Protein AF-A0A7J7HD49-F1 (afdb_monomer_lite)

Secondary structure (DSSP, 8-state):
-GGGT-----EEEE-HHHHHHHHHTSSSSPPTTHHHHHHHHHHHHHHHHT-BTT-SSSB--EEEEEE-SS--TTSPPPEEEET--HHHHHHHHHHH-HHHHHTT--SS-HHHHHHHHHHHHHHHTT-HHHHHHHHHTT-------EEEEEE---TTSSTT-EEEEEESS-TTT--SS-EEEEEET---SSEEEETTEEEE---------HHHHHHHHHHHHHTTSS-HHHHHHTS-HHHHHHHTS-EES-GGGGGGGEEEE----S-SEEEEEEESSHHHHHHHHHTT--EEE---SS---SSSEEEETTEEEETT-EEEEETTTTEEEES---EEPPPPPHHHHHHHHHHHHH--S---PPP--

Organism: Camellia sinensis (NCBI:txid4442)

pLDDT: mean 84.01, std 11.67, range [37.56, 98.06]

InterPro domains:
  IPR002192 Pyruvate phosphate dikinase, AMP/ATP-binding [PF01326] (30-177)
  IPR010121 Pyruvate, phosphate dikinase [PTHR22931] (1-106)
  IPR013815 ATP-grasp fold, subdomain 1 [G3DSA:3.30.1490.20] (1-153)
  IPR036637 Phosphohistidine domain superfamily [SSF52009] (253-332)

Radius of gyration: 24.89 Å; chains: 1; bounding box: 60×57×79 Å

Foldseek 3Di:
DVVVPAFAFDWDKADLLQLLCCVPPVPLDGDPCVLVVRVVSVVVNCVVQVADQQDLQRHWFKKKDKAFPDDFPQADDIQGRQRDDPSNLVSCCVVQNNVVSVVRDDHDHRSVSVNVSQSSRSVSCPGPRRVVVCVVVVPDDTSGIMMIIGTDDFQQSAQQKKDWDWDCADQEQLHRHIDIDIDHNDDDAAWIGHNNDIHGRDDDDDHHALNNLLSNLLVCCVVVNDPLVVSLVSHDPVRVVRLQAWAFPDPVVFPVFFLDFDALPYAHKAKFFEDADPVVVVVCVVVVGGYDYDYDPDDDDPFQWDDRPNDIHHGRAMWMAGSSGRTTGHHDTDIDGHDDDPSNVVSVVSVVVPDPDDDDDPPPD

Sequence (365 aa):
MASIGLSVPPGLTVSTEACEEYQKKNGKKLPDGLWEEILDGLKIVEKEIGAFLGDPSKPLLLSVRSGAAISMPGMMDTVLNLGLNDEVVAGLAAKSGERFAYDSFPDHHPKKQLQLAVQAVFDSWDSPRAIKYRSINQITGLMGTAVNIQCMVFGNMGNTSGTGVLFTRNPSTGEKKLYGEFLVNAQDIEFTVQESRLWMLQCRSGKRTGKGAVKIAVDMVNGGLIDARTAIKMVEPQYLEQILHPQFEDSSTYKDKVIAKGLPASPGAAMGQIVFSADDAEAWHAQGKSVILKKEDQYFIVVQVVVIGDKVISEGEWLSVNGSTGEVILGKRRLSPPTLSGDLETFMSWADKFRHLKVLQPFLL

Structure (mmCIF, N/CA/C/O backbone):
data_AF-A0A7J7HD49-F1
#
_entry.id   AF-A0A7J7HD49-F1
#
loop_
_atom_site.group_PDB
_atom_site.id
_atom_site.type_symbol
_atom_site.label_atom_id
_atom_site.label_alt_id
_atom_site.label_comp_id
_atom_site.label_asym_id
_atom_site.label_entity_id
_atom_site.label_seq_id
_atom_site.pdbx_PDB_ins_code
_atom_site.Cartn_x
_atom_site.Cartn_y
_atom_site.Cartn_z
_atom_site.occupancy
_atom_site.B_iso_or_equiv
_atom_site.auth_seq_id
_atom_site.auth_comp_id
_atom_site.auth_asym_id
_atom_site.auth_atom_id
_atom_site.pdbx_PDB_model_num
ATOM 1 N N . MET A 1 1 ? 3.321 -13.953 -6.266 1.00 91.06 1 MET A N 1
ATOM 2 C CA . MET A 1 1 ? 2.245 -13.702 -7.255 1.00 91.06 1 MET A CA 1
ATOM 3 C C . MET A 1 1 ? 2.580 -14.340 -8.596 1.00 91.06 1 MET A C 1
ATOM 5 O O . MET A 1 1 ? 1.808 -15.181 -9.030 1.00 91.06 1 MET A O 1
ATOM 9 N N . ALA A 1 2 ? 3.733 -14.030 -9.202 1.00 90.88 2 ALA A N 1
ATOM 10 C CA . ALA A 1 2 ? 4.164 -14.670 -10.452 1.00 90.88 2 ALA A CA 1
ATOM 11 C C . ALA A 1 2 ? 4.209 -16.213 -10.360 1.00 90.88 2 ALA A C 1
ATOM 13 O O . ALA A 1 2 ? 3.632 -16.899 -11.195 1.00 90.88 2 ALA A O 1
ATOM 14 N N . SER A 1 3 ? 4.775 -16.765 -9.278 1.00 93.69 3 SER A N 1
ATOM 15 C CA . SER A 1 3 ? 4.899 -18.221 -9.062 1.00 93.69 3 SER A CA 1
ATOM 16 C C . SER A 1 3 ? 3.580 -18.999 -8.989 1.00 93.69 3 SER A C 1
ATOM 18 O O . SER A 1 3 ? 3.588 -20.214 -9.149 1.00 93.69 3 SER A O 1
ATOM 20 N N . ILE A 1 4 ? 2.457 -18.322 -8.734 1.00 92.25 4 ILE A N 1
ATOM 21 C CA . ILE A 1 4 ? 1.125 -18.941 -8.637 1.00 92.25 4 ILE A CA 1
ATOM 22 C C . ILE A 1 4 ? 0.260 -18.654 -9.875 1.00 92.25 4 ILE A C 1
ATOM 24 O O . ILE A 1 4 ? -0.944 -18.889 -9.844 1.00 92.25 4 ILE A O 1
ATOM 28 N N . GLY A 1 5 ? 0.853 -18.122 -10.952 1.00 91.69 5 GLY A N 1
ATOM 29 C CA . GLY A 1 5 ? 0.184 -17.924 -12.242 1.00 91.69 5 GLY A CA 1
ATOM 30 C C . GLY A 1 5 ? -0.670 -16.658 -12.362 1.00 91.69 5 GLY A C 1
ATOM 31 O O . GLY A 1 5 ? -1.451 -16.543 -13.304 1.00 91.69 5 GLY A O 1
ATOM 32 N N . LEU A 1 6 ? -0.548 -15.694 -11.441 1.00 91.75 6 LEU A N 1
ATOM 33 C CA . LEU A 1 6 ? -1.192 -14.387 -11.623 1.00 91.75 6 LEU A CA 1
ATOM 34 C C . LEU A 1 6 ? -0.482 -13.591 -12.725 1.00 91.75 6 LEU A C 1
ATOM 36 O O . LEU A 1 6 ? 0.739 -13.658 -12.854 1.00 91.75 6 LEU A O 1
ATOM 40 N N . SER A 1 7 ? -1.245 -12.794 -13.478 1.00 93.50 7 SER A N 1
ATOM 41 C CA . SER A 1 7 ? -0.706 -11.898 -14.510 1.00 93.50 7 SER A CA 1
ATOM 42 C C . SER A 1 7 ? 0.059 -10.744 -13.864 1.00 93.50 7 SER A C 1
ATOM 44 O O . SER A 1 7 ? -0.523 -9.712 -13.554 1.00 93.50 7 SER A O 1
ATOM 46 N N . VAL A 1 8 ? 1.351 -10.935 -13.618 1.00 94.06 8 VAL A N 1
ATOM 47 C CA . VAL A 1 8 ? 2.247 -9.939 -13.017 1.00 94.06 8 VAL A CA 1
ATOM 48 C C . VAL A 1 8 ? 3.220 -9.455 -14.086 1.00 94.06 8 VAL A C 1
ATOM 50 O O . VAL A 1 8 ? 3.794 -10.301 -14.773 1.00 94.06 8 VAL A O 1
ATOM 53 N N . PRO A 1 9 ? 3.436 -8.138 -14.246 1.00 93.75 9 PRO A N 1
ATOM 54 C CA . PRO A 1 9 ? 4.451 -7.646 -15.168 1.00 93.75 9 PRO A CA 1
ATOM 55 C C . PRO A 1 9 ? 5.847 -8.159 -14.762 1.00 93.75 9 PRO A C 1
ATOM 57 O O . PRO A 1 9 ? 6.184 -8.085 -13.572 1.00 93.75 9 PRO A O 1
ATOM 60 N N . PRO A 1 10 ? 6.655 -8.670 -15.707 1.00 95.81 10 PRO A N 1
ATOM 61 C CA . PRO A 1 10 ? 8.021 -9.119 -15.455 1.00 95.81 10 PRO A CA 1
ATOM 62 C C . PRO A 1 10 ? 8.889 -8.035 -14.811 1.00 95.81 10 PRO A C 1
ATOM 64 O O . PRO A 1 10 ? 8.721 -6.838 -15.061 1.00 95.81 10 PRO A O 1
ATOM 67 N N . GLY A 1 11 ? 9.826 -8.460 -13.972 1.00 96.25 11 GLY A N 1
ATOM 68 C CA . GLY A 1 11 ? 10.692 -7.572 -13.211 1.00 96.25 11 GLY A CA 1
ATOM 69 C C . GLY A 1 11 ? 11.732 -8.336 -12.402 1.00 96.25 11 GLY A C 1
ATOM 70 O O . GLY A 1 11 ? 11.819 -9.560 -12.475 1.00 96.25 11 GLY A O 1
ATOM 71 N N . LEU A 1 12 ? 12.500 -7.599 -11.609 1.00 97.44 12 LEU A N 1
ATOM 72 C CA . LEU A 1 12 ? 13.528 -8.112 -10.710 1.00 97.44 12 LEU A CA 1
ATOM 73 C C . LEU A 1 12 ? 13.503 -7.361 -9.373 1.00 97.44 12 LEU A C 1
ATOM 75 O O . LEU A 1 12 ? 13.001 -6.237 -9.284 1.00 97.44 12 LEU A O 1
ATOM 79 N N . THR A 1 13 ? 14.068 -7.978 -8.337 1.00 97.75 13 THR A N 1
ATOM 80 C CA . THR A 1 13 ? 14.166 -7.390 -6.997 1.00 97.75 13 THR A CA 1
ATOM 81 C C . THR A 1 13 ? 15.619 -7.378 -6.541 1.00 97.75 13 THR A C 1
ATOM 83 O O . THR A 1 13 ? 16.245 -8.428 -6.434 1.00 97.75 13 THR A O 1
ATOM 86 N N . VAL A 1 14 ? 16.136 -6.192 -6.225 1.00 97.88 14 VAL A N 1
ATOM 87 C CA . VAL A 1 14 ? 17.421 -5.998 -5.546 1.00 97.88 14 VAL A CA 1
ATOM 88 C C . VAL A 1 14 ? 17.209 -6.166 -4.043 1.00 97.88 14 VAL A C 1
ATOM 90 O O . VAL A 1 14 ? 16.300 -5.553 -3.482 1.00 97.88 14 VAL A O 1
ATOM 93 N N . SER A 1 15 ? 18.017 -7.006 -3.396 1.00 97.62 15 SER A N 1
ATOM 94 C CA . SER A 1 15 ? 17.798 -7.449 -2.015 1.00 97.62 15 SER A CA 1
ATOM 95 C C . SER A 1 15 ? 18.004 -6.349 -0.962 1.00 97.62 15 SER A C 1
ATOM 97 O O . SER A 1 15 ? 18.632 -5.316 -1.198 1.00 97.62 15 SER A O 1
ATOM 99 N N . THR A 1 16 ? 17.504 -6.593 0.253 1.00 96.62 16 THR A N 1
ATOM 100 C CA . THR A 1 16 ? 17.789 -5.746 1.425 1.00 96.62 16 THR A CA 1
ATOM 101 C C . THR A 1 16 ? 19.246 -5.832 1.878 1.00 96.62 16 THR A C 1
ATOM 103 O O . THR A 1 16 ? 19.733 -4.897 2.505 1.00 96.62 16 THR A O 1
ATOM 106 N N . GLU A 1 17 ? 19.942 -6.927 1.563 1.00 96.31 17 GLU A N 1
ATOM 107 C CA . GLU A 1 17 ? 21.380 -7.087 1.815 1.00 96.31 17 GLU A CA 1
ATOM 108 C C . GLU A 1 17 ? 22.178 -6.067 1.001 1.00 96.31 17 GLU A C 1
ATOM 110 O O . GLU A 1 17 ? 22.991 -5.342 1.564 1.00 96.31 17 GLU A O 1
ATOM 115 N N . ALA A 1 18 ? 21.859 -5.901 -0.286 1.00 96.88 18 ALA A N 1
ATOM 116 C CA . ALA A 1 18 ? 22.481 -4.881 -1.128 1.00 96.88 18 ALA A CA 1
ATOM 117 C C . ALA A 1 18 ? 22.282 -3.456 -0.572 1.00 96.88 18 ALA A C 1
ATOM 119 O O . ALA A 1 18 ? 23.201 -2.636 -0.617 1.00 96.88 18 ALA A O 1
ATOM 120 N N . CYS A 1 19 ? 21.109 -3.168 0.007 1.00 96.38 19 CYS A N 1
ATOM 121 C CA . CYS A 1 19 ? 20.863 -1.906 0.711 1.00 96.38 19 CYS A CA 1
ATOM 122 C C . CYS A 1 19 ? 21.748 -1.762 1.957 1.00 96.38 19 CYS A C 1
ATOM 124 O O . CYS A 1 19 ? 22.271 -0.680 2.217 1.00 96.38 19 CYS A O 1
ATOM 126 N N . GLU A 1 20 ? 21.911 -2.824 2.746 1.00 95.44 20 GLU A N 1
ATOM 127 C CA . GLU A 1 20 ? 22.770 -2.794 3.930 1.00 95.44 20 GLU A CA 1
ATOM 128 C C . GLU A 1 20 ? 24.234 -2.538 3.553 1.00 95.44 20 GLU A C 1
ATOM 130 O O . GLU A 1 20 ? 24.901 -1.721 4.189 1.00 95.44 20 GLU A O 1
ATOM 135 N N . GLU A 1 21 ? 24.730 -3.189 2.500 1.00 95.75 21 GLU A N 1
ATOM 136 C CA . GLU A 1 21 ? 26.091 -2.984 2.003 1.00 95.75 21 GLU A CA 1
ATOM 137 C C . GLU A 1 21 ? 26.304 -1.564 1.478 1.00 95.75 21 GLU A C 1
ATOM 139 O O . GLU A 1 21 ? 27.297 -0.919 1.834 1.00 95.75 21 GLU A O 1
ATOM 144 N N . TYR A 1 22 ? 25.334 -1.043 0.720 1.00 95.00 22 TYR A N 1
ATOM 145 C CA . TYR A 1 22 ? 25.316 0.345 0.262 1.00 95.00 22 TYR A CA 1
ATOM 146 C C . TYR A 1 22 ? 25.447 1.334 1.431 1.00 95.00 22 TYR A C 1
ATOM 148 O O . TYR A 1 22 ? 26.270 2.253 1.378 1.00 95.00 22 TYR A O 1
ATOM 156 N N . GLN A 1 23 ? 24.676 1.128 2.507 1.00 91.69 23 GLN A N 1
ATOM 157 C CA . GLN A 1 23 ? 24.662 2.033 3.659 1.00 91.69 23 GLN A CA 1
ATOM 158 C C . GLN A 1 23 ? 25.907 1.894 4.542 1.00 91.69 23 GLN A C 1
ATOM 160 O O . GLN A 1 23 ? 26.512 2.894 4.926 1.00 91.69 23 GLN A O 1
ATOM 165 N N . LYS A 1 24 ? 26.295 0.661 4.891 1.00 88.19 24 LYS A N 1
ATOM 166 C CA . LYS A 1 24 ? 27.282 0.401 5.953 1.00 88.19 24 LYS A CA 1
ATOM 167 C C . LYS A 1 24 ? 28.703 0.188 5.449 1.00 88.19 24 LYS A C 1
ATOM 169 O O . LYS A 1 24 ? 29.641 0.532 6.162 1.00 88.19 24 LYS A O 1
ATOM 174 N N . LYS A 1 25 ? 28.878 -0.420 4.273 1.00 83.00 25 LYS A N 1
ATOM 175 C CA . LYS A 1 25 ? 30.197 -0.870 3.793 1.00 83.00 25 LYS A CA 1
ATOM 176 C C . LYS A 1 25 ? 30.794 0.074 2.753 1.00 83.00 25 LYS A C 1
ATOM 178 O O . LYS A 1 25 ? 31.997 0.311 2.771 1.00 83.00 25 LYS A O 1
ATOM 183 N N . ASN A 1 26 ? 29.953 0.666 1.905 1.00 82.50 26 ASN A N 1
ATOM 184 C CA . ASN A 1 26 ? 30.419 1.351 0.697 1.00 82.50 26 ASN A CA 1
ATOM 185 C C . ASN A 1 26 ? 30.242 2.877 0.711 1.00 82.50 26 ASN A C 1
ATOM 187 O O . ASN A 1 26 ? 30.480 3.532 -0.304 1.00 82.50 26 ASN A O 1
ATOM 191 N N . GLY A 1 27 ? 29.842 3.464 1.844 1.00 85.19 27 GLY A N 1
ATOM 192 C CA . GLY A 1 27 ? 29.704 4.916 1.982 1.00 85.19 27 GLY A CA 1
ATOM 193 C C . GLY A 1 27 ? 28.708 5.509 0.984 1.00 85.19 27 GLY A C 1
ATOM 194 O O . GLY A 1 27 ? 29.033 6.490 0.315 1.00 85.19 27 GLY A O 1
ATOM 195 N N . LYS A 1 28 ? 27.524 4.889 0.861 1.00 87.75 28 LYS A N 1
ATOM 196 C CA . LYS A 1 28 ? 26.467 5.263 -0.094 1.00 87.75 28 LYS A CA 1
ATOM 197 C C . LYS A 1 28 ? 26.871 5.116 -1.564 1.00 87.75 28 LYS A C 1
ATOM 199 O O . LYS A 1 28 ? 26.457 5.883 -2.436 1.00 87.75 28 LYS A O 1
ATOM 204 N N . LYS A 1 29 ? 27.674 4.095 -1.858 1.00 90.19 29 LYS A N 1
ATOM 205 C CA . LYS A 1 29 ? 27.986 3.650 -3.222 1.00 90.19 29 LYS A CA 1
ATOM 206 C C . LYS A 1 29 ? 27.457 2.242 -3.430 1.00 90.19 29 LYS A C 1
ATOM 208 O O . LYS A 1 29 ? 27.389 1.458 -2.486 1.00 90.19 29 LYS A O 1
ATOM 213 N N . LEU A 1 30 ? 27.068 1.930 -4.665 1.00 91.19 30 LEU A N 1
ATOM 214 C CA . LEU A 1 30 ? 26.608 0.582 -4.999 1.00 91.19 30 LEU A CA 1
ATOM 215 C C . LEU A 1 30 ? 27.730 -0.439 -4.717 1.00 91.19 30 LEU A C 1
ATOM 217 O O . LEU A 1 30 ? 28.892 -0.125 -4.985 1.00 91.19 30 LEU A O 1
ATOM 221 N N . PRO A 1 31 ? 27.400 -1.616 -4.158 1.00 93.31 31 PRO A N 1
ATOM 222 C CA . PRO A 1 31 ? 28.311 -2.753 -4.070 1.00 93.31 31 PRO A CA 1
ATOM 223 C C . PRO A 1 31 ? 28.928 -3.126 -5.419 1.00 93.31 31 PRO A C 1
ATOM 225 O O . PRO A 1 31 ? 28.277 -2.997 -6.461 1.00 93.31 31 PRO A O 1
ATOM 228 N N . ASP A 1 32 ? 30.175 -3.594 -5.389 1.00 93.25 32 ASP A N 1
ATOM 229 C CA . ASP A 1 32 ? 30.874 -4.068 -6.584 1.00 93.25 32 ASP A CA 1
ATOM 230 C C . ASP A 1 32 ? 30.125 -5.271 -7.179 1.00 93.25 32 ASP A C 1
ATOM 232 O O . ASP A 1 32 ? 29.708 -6.168 -6.450 1.00 93.25 32 ASP A O 1
ATOM 236 N N . GLY A 1 33 ? 29.927 -5.287 -8.500 1.00 95.25 33 GLY A N 1
ATOM 237 C CA . GLY A 1 33 ? 29.207 -6.356 -9.207 1.00 95.25 33 GLY A CA 1
ATOM 238 C C . GLY A 1 33 ? 27.678 -6.237 -9.189 1.00 95.25 33 GLY A C 1
ATOM 239 O O . GLY A 1 33 ? 27.013 -6.773 -10.075 1.00 95.25 33 GLY A O 1
ATOM 240 N N . LEU A 1 34 ? 27.097 -5.477 -8.250 1.00 96.56 34 LEU A N 1
ATOM 241 C CA . LEU A 1 34 ? 25.638 -5.349 -8.150 1.00 96.56 34 LEU A CA 1
ATOM 242 C C . LEU A 1 34 ? 25.023 -4.727 -9.409 1.00 96.56 34 LEU A C 1
ATOM 244 O O . LEU A 1 34 ? 23.908 -5.065 -9.807 1.00 96.56 34 LEU A O 1
ATOM 248 N N . TRP A 1 35 ? 25.723 -3.778 -10.030 1.00 96.50 35 TRP A N 1
ATOM 249 C CA . TRP A 1 35 ? 25.214 -3.118 -11.227 1.00 96.50 35 TRP A CA 1
ATOM 250 C C . TRP A 1 35 ? 25.133 -4.082 -12.414 1.00 96.50 35 TRP A C 1
ATOM 252 O O . TRP A 1 35 ? 24.155 -4.073 -13.159 1.00 96.50 35 TRP A O 1
ATOM 262 N N . GLU A 1 36 ? 26.129 -4.946 -12.559 1.00 97.50 36 GLU A N 1
ATOM 263 C CA . GLU A 1 36 ? 26.188 -5.997 -13.564 1.00 97.50 36 GLU A CA 1
ATOM 264 C C . GLU A 1 36 ? 25.063 -7.018 -13.353 1.00 97.50 36 GLU A C 1
ATOM 266 O O . GLU A 1 36 ? 24.361 -7.346 -14.309 1.00 97.50 36 GLU A O 1
ATOM 271 N N . GLU A 1 37 ? 24.802 -7.424 -12.106 1.00 98.06 37 GLU A N 1
ATOM 272 C CA . GLU A 1 37 ? 23.678 -8.304 -11.757 1.00 98.06 37 GLU A CA 1
ATOM 273 C C . GLU A 1 37 ? 22.314 -7.683 -12.097 1.00 98.06 37 GLU A C 1
ATOM 275 O O . GLU A 1 37 ? 21.441 -8.349 -12.661 1.00 98.06 37 GLU A O 1
ATOM 280 N N . ILE A 1 38 ? 22.130 -6.386 -11.815 1.00 97.75 38 ILE A N 1
ATOM 281 C CA . ILE A 1 38 ? 20.914 -5.650 -12.197 1.00 97.75 38 ILE A CA 1
ATOM 282 C C . ILE A 1 38 ? 20.742 -5.657 -13.720 1.00 97.75 38 ILE A C 1
ATOM 284 O O . ILE A 1 38 ? 19.636 -5.887 -14.216 1.00 97.75 38 ILE A O 1
ATOM 288 N N . LEU A 1 39 ? 21.817 -5.415 -14.475 1.00 96.69 39 LEU A N 1
ATOM 289 C CA . LEU A 1 39 ? 21.775 -5.430 -15.937 1.00 96.69 39 LEU A CA 1
ATOM 290 C C . LEU A 1 39 ? 21.492 -6.828 -16.497 1.00 96.69 39 LEU A C 1
ATOM 292 O O . LEU A 1 39 ? 20.776 -6.944 -17.490 1.00 96.69 39 LEU A O 1
ATOM 296 N N . ASP A 1 40 ? 22.016 -7.882 -15.879 1.00 97.44 40 ASP A N 1
ATOM 297 C CA . ASP A 1 40 ? 21.738 -9.258 -16.288 1.00 97.44 40 ASP A CA 1
ATOM 298 C C . ASP A 1 40 ? 20.283 -9.650 -16.022 1.00 97.44 40 ASP A C 1
ATOM 300 O O . ASP A 1 40 ? 19.636 -10.220 -16.903 1.00 97.44 40 ASP A O 1
ATOM 304 N N . GLY A 1 41 ? 19.719 -9.258 -14.877 1.00 97.44 41 GLY A N 1
ATOM 305 C CA . GLY A 1 41 ? 18.288 -9.412 -14.625 1.00 97.44 41 GLY A CA 1
ATOM 306 C C . GLY A 1 41 ? 17.429 -8.609 -15.611 1.00 97.44 41 GLY A C 1
ATOM 307 O O . GLY A 1 41 ? 16.424 -9.118 -16.109 1.00 97.44 41 GLY A O 1
ATOM 308 N N . LEU A 1 42 ? 17.843 -7.387 -15.968 1.00 96.62 42 LEU A N 1
ATOM 309 C CA . LEU A 1 42 ? 17.136 -6.566 -16.954 1.00 96.62 42 LEU A CA 1
ATOM 310 C C . LEU A 1 42 ? 17.098 -7.236 -18.335 1.00 96.62 42 LEU A C 1
ATOM 312 O O . LEU A 1 42 ? 16.045 -7.238 -18.963 1.00 96.62 42 LEU A O 1
ATOM 316 N N . LYS A 1 43 ? 18.185 -7.880 -18.781 1.00 96.69 43 LYS A N 1
ATOM 317 C CA . LYS A 1 43 ? 18.200 -8.627 -20.056 1.00 96.69 43 LYS A CA 1
ATOM 318 C C . LYS A 1 43 ? 17.148 -9.739 -20.095 1.00 96.69 43 LYS A C 1
ATOM 320 O O . LYS A 1 43 ? 16.601 -10.031 -21.158 1.00 96.69 43 LYS A O 1
ATOM 325 N N . ILE A 1 44 ? 16.869 -10.379 -18.956 1.00 96.62 44 ILE A N 1
ATOM 326 C CA . ILE A 1 44 ? 15.820 -11.405 -18.854 1.00 96.62 44 ILE A CA 1
ATOM 327 C C . ILE A 1 44 ? 14.447 -10.762 -19.078 1.00 96.62 44 ILE A C 1
ATOM 329 O O . ILE A 1 44 ? 13.672 -11.261 -19.893 1.00 96.62 44 ILE A O 1
ATOM 333 N N . VAL A 1 45 ? 14.186 -9.624 -18.425 1.00 96.19 45 VAL A N 1
ATOM 334 C CA . VAL A 1 45 ? 12.948 -8.843 -18.592 1.00 96.19 45 VAL A CA 1
ATOM 335 C C . VAL A 1 45 ? 12.781 -8.374 -20.042 1.00 96.19 45 VAL A C 1
ATOM 337 O O . VAL A 1 45 ? 11.718 -8.564 -20.630 1.00 96.19 45 VAL A O 1
ATOM 340 N N . GLU A 1 46 ? 13.834 -7.817 -20.645 1.00 95.88 46 GLU A N 1
ATOM 341 C CA . GLU A 1 46 ? 13.836 -7.358 -22.041 1.00 95.88 46 GLU A CA 1
ATOM 342 C C . GLU A 1 46 ? 13.507 -8.496 -23.013 1.00 95.88 46 GLU A C 1
ATOM 344 O O . GLU A 1 46 ? 12.689 -8.338 -23.920 1.00 95.88 46 GLU A O 1
ATOM 349 N N . LYS A 1 47 ? 14.097 -9.678 -22.796 1.00 95.56 47 LYS A N 1
ATOM 350 C CA . LYS A 1 47 ? 13.842 -10.871 -23.611 1.00 95.56 47 LYS A CA 1
ATOM 351 C C . LYS A 1 47 ? 12.408 -11.381 -23.471 1.00 95.56 47 LYS A C 1
ATOM 353 O O . LYS A 1 47 ? 11.827 -11.802 -24.467 1.00 95.56 47 LYS A O 1
ATOM 358 N N . GLU A 1 48 ? 11.859 -11.379 -22.259 1.00 93.81 48 GLU A N 1
ATOM 359 C CA . GLU A 1 48 ? 10.500 -11.859 -21.990 1.00 93.81 48 GLU A CA 1
ATOM 360 C C . GLU A 1 48 ? 9.436 -10.941 -22.605 1.00 93.81 48 GLU A C 1
ATOM 362 O O . GLU A 1 48 ? 8.455 -11.418 -23.173 1.00 93.81 48 GLU A O 1
ATOM 367 N N . ILE A 1 49 ? 9.655 -9.626 -22.541 1.00 92.19 49 ILE A N 1
ATOM 368 C CA . ILE A 1 49 ? 8.739 -8.626 -23.100 1.00 92.19 49 ILE A CA 1
ATOM 369 C C . ILE A 1 49 ? 8.948 -8.420 -24.606 1.00 92.19 49 ILE A C 1
ATOM 371 O O . ILE A 1 49 ? 8.007 -8.071 -25.320 1.00 92.19 49 ILE A O 1
ATOM 375 N N . GLY A 1 50 ? 10.168 -8.625 -25.107 1.00 94.06 50 GLY A N 1
ATOM 376 C CA . GLY A 1 50 ? 10.545 -8.274 -26.475 1.00 94.06 50 GLY A CA 1
ATOM 377 C C . GLY A 1 50 ? 10.676 -6.762 -26.694 1.00 94.06 50 GLY A C 1
ATOM 378 O O . GLY A 1 50 ? 10.446 -6.292 -27.810 1.00 94.06 50 GLY A O 1
ATOM 379 N N . ALA A 1 51 ? 11.017 -6.015 -25.641 1.00 92.25 51 ALA A N 1
ATOM 380 C CA . ALA A 1 51 ? 11.261 -4.571 -25.642 1.00 92.25 51 ALA A CA 1
ATOM 381 C C . ALA A 1 51 ? 12.565 -4.260 -24.898 1.00 92.25 51 ALA A C 1
ATOM 383 O O . ALA A 1 51 ? 12.959 -5.024 -24.020 1.00 92.25 51 ALA A O 1
ATOM 384 N N . PHE A 1 52 ? 13.220 -3.148 -25.228 1.00 93.38 52 PHE A N 1
ATOM 385 C CA . PHE A 1 52 ? 14.564 -2.821 -24.752 1.00 93.38 52 PHE A CA 1
ATOM 386 C C . PHE A 1 52 ? 14.619 -1.433 -24.116 1.00 93.38 52 PHE A C 1
ATOM 388 O O . PHE A 1 52 ? 13.973 -0.483 -24.573 1.00 93.38 52 PHE A O 1
ATOM 395 N N . LEU A 1 53 ? 15.383 -1.311 -23.031 1.00 91.75 53 LEU A N 1
ATOM 396 C CA . LEU A 1 53 ? 15.501 -0.063 -22.289 1.00 91.75 53 LEU A CA 1
ATOM 397 C C . LEU A 1 53 ? 16.287 0.959 -23.120 1.00 91.75 53 LEU A C 1
ATOM 399 O O . LEU A 1 53 ? 17.491 0.808 -23.336 1.00 91.75 53 LEU A O 1
ATOM 403 N N . GLY A 1 54 ? 15.608 2.029 -23.534 1.00 85.50 54 GLY A N 1
ATOM 404 C CA . GLY A 1 54 ? 16.183 3.088 -24.364 1.00 85.50 54 GLY A CA 1
ATOM 405 C C . GLY A 1 54 ? 16.119 2.854 -25.873 1.00 85.50 54 GLY A C 1
ATOM 406 O O . GLY A 1 54 ? 16.705 3.643 -26.602 1.00 85.50 54 GLY A O 1
ATOM 407 N N . ASP A 1 55 ? 15.425 1.815 -26.347 1.00 88.00 55 ASP A N 1
ATOM 408 C CA . ASP A 1 55 ? 15.164 1.598 -27.777 1.00 88.00 55 ASP A CA 1
ATOM 409 C C . ASP A 1 55 ? 13.855 2.298 -28.195 1.00 88.00 55 ASP A C 1
ATOM 411 O O . ASP A 1 55 ? 12.783 1.891 -27.740 1.00 88.00 55 ASP A O 1
ATOM 415 N N . PRO A 1 56 ? 13.887 3.313 -29.079 1.00 83.12 56 PRO A N 1
ATOM 416 C CA . PRO A 1 56 ? 12.682 4.018 -29.523 1.00 83.12 56 PRO A CA 1
ATOM 417 C C . PRO A 1 56 ? 11.685 3.153 -30.306 1.00 83.12 56 PRO A C 1
ATOM 419 O O . PRO A 1 56 ? 10.491 3.447 -30.328 1.00 83.12 56 PRO A O 1
ATOM 422 N N . SER A 1 57 ? 12.153 2.092 -30.969 1.00 85.69 57 SER A N 1
ATOM 423 C CA . SER A 1 57 ? 11.318 1.222 -31.805 1.00 85.69 57 SER A CA 1
ATOM 424 C C . SER A 1 57 ? 10.537 0.198 -30.982 1.00 85.69 57 SER A C 1
ATOM 426 O O . SER A 1 57 ? 9.406 -0.165 -31.321 1.00 85.69 57 SER A O 1
ATOM 428 N N . LYS A 1 58 ? 11.136 -0.266 -29.882 1.00 87.75 58 LYS A N 1
ATOM 429 C CA . LYS A 1 58 ? 10.555 -1.237 -28.951 1.00 87.75 58 LYS A CA 1
ATOM 430 C C . LYS A 1 58 ? 10.848 -0.807 -27.515 1.00 87.75 58 LYS A C 1
ATOM 432 O O . LYS A 1 58 ? 11.625 -1.476 -26.834 1.00 87.75 58 LYS A O 1
ATOM 437 N N . PRO A 1 59 ? 10.235 0.290 -27.042 1.00 88.88 59 PRO A N 1
ATOM 438 C CA . PRO A 1 59 ? 10.619 0.884 -25.774 1.00 88.88 59 PRO A CA 1
ATOM 439 C C . PRO A 1 59 ? 10.173 0.028 -24.593 1.00 88.88 59 PRO A C 1
ATOM 441 O O . PRO A 1 59 ? 8.990 -0.293 -24.452 1.00 88.88 59 PRO A O 1
ATOM 444 N N . LEU A 1 60 ? 11.127 -0.314 -23.727 1.00 92.06 60 LEU A N 1
ATOM 445 C CA . LEU A 1 60 ? 10.859 -0.824 -22.387 1.00 92.06 60 LEU A CA 1
ATOM 446 C C . LEU A 1 60 ? 10.891 0.338 -21.395 1.00 92.06 60 LEU A C 1
ATOM 448 O O . LEU A 1 60 ? 11.925 0.980 -21.218 1.00 92.06 60 LEU A O 1
ATOM 452 N N . LEU A 1 61 ? 9.766 0.561 -20.721 1.00 91.38 61 LEU A N 1
ATOM 453 C CA . LEU A 1 61 ? 9.673 1.475 -19.588 1.00 91.38 61 LEU A CA 1
ATOM 454 C C . LEU A 1 61 ? 9.570 0.685 -18.288 1.00 91.38 61 LEU A C 1
ATOM 456 O O . LEU A 1 61 ? 8.947 -0.378 -18.238 1.00 91.38 61 LEU A O 1
ATOM 460 N N . LEU A 1 62 ? 10.174 1.217 -17.233 1.00 93.88 62 LEU A N 1
ATOM 461 C CA . LEU A 1 62 ? 10.271 0.572 -15.930 1.00 93.88 62 LEU A CA 1
ATOM 462 C C . LEU A 1 62 ? 9.593 1.419 -14.849 1.00 93.88 62 LEU A C 1
ATOM 464 O O . LEU A 1 62 ? 9.572 2.648 -14.909 1.00 93.88 62 LEU A O 1
ATOM 468 N N . SER A 1 63 ? 9.077 0.744 -13.828 1.00 92.62 63 SER A N 1
ATOM 469 C CA . SER A 1 63 ? 8.817 1.334 -12.521 1.00 92.62 63 SER A CA 1
ATOM 470 C C . SER A 1 63 ? 9.871 0.877 -11.524 1.00 92.62 63 SER A C 1
ATOM 472 O O . SER A 1 63 ? 10.318 -0.271 -11.569 1.00 92.62 63 SER A O 1
ATOM 474 N N . VAL A 1 64 ? 10.249 1.774 -10.617 1.00 92.31 64 VAL A N 1
ATOM 475 C CA . VAL A 1 64 ? 11.165 1.489 -9.510 1.00 92.31 64 VAL A CA 1
ATOM 476 C C . VAL A 1 64 ? 10.437 1.766 -8.203 1.00 92.31 64 VAL A C 1
ATOM 478 O O . VAL A 1 64 ? 9.931 2.868 -7.985 1.00 92.31 64 VAL A O 1
ATOM 481 N N . ARG A 1 65 ? 10.349 0.744 -7.345 1.00 91.69 65 ARG A N 1
ATOM 482 C CA . ARG A 1 65 ? 9.567 0.776 -6.101 1.00 91.69 65 ARG A CA 1
ATOM 483 C C . ARG A 1 65 ? 10.397 0.305 -4.918 1.00 91.69 65 ARG A C 1
ATOM 485 O O . ARG A 1 65 ? 11.074 -0.720 -4.998 1.00 91.69 65 ARG A O 1
ATOM 492 N N . SER A 1 66 ? 10.286 1.006 -3.797 1.00 90.50 66 SER A N 1
ATOM 493 C CA . SER A 1 66 ? 10.848 0.559 -2.522 1.00 90.50 66 SER A CA 1
ATOM 494 C C . SER A 1 66 ? 10.045 -0.622 -1.950 1.00 90.50 66 SER A C 1
ATOM 496 O O . SER A 1 66 ? 8.836 -0.732 -2.158 1.00 90.50 66 SER A O 1
ATOM 498 N N . GLY A 1 67 ? 10.713 -1.544 -1.251 1.00 85.88 67 GLY A N 1
ATOM 499 C CA . GLY A 1 67 ? 10.078 -2.723 -0.655 1.00 85.88 67 GLY A CA 1
ATOM 500 C C . GLY A 1 67 ? 10.796 -3.208 0.600 1.00 85.88 67 GLY A C 1
ATOM 501 O O . GLY A 1 67 ? 11.659 -4.076 0.531 1.00 85.88 67 GLY A O 1
ATOM 502 N N . ALA A 1 68 ? 10.447 -2.668 1.764 1.00 83.62 68 ALA A N 1
ATOM 503 C CA . ALA A 1 68 ? 10.946 -3.176 3.041 1.00 83.62 68 ALA A CA 1
ATOM 504 C C . ALA A 1 68 ? 10.146 -4.406 3.516 1.00 83.62 68 ALA A C 1
ATOM 506 O O . ALA A 1 68 ? 9.015 -4.631 3.085 1.00 83.62 68 ALA A O 1
ATOM 507 N N . ALA A 1 69 ? 10.715 -5.179 4.448 1.00 85.50 69 ALA A N 1
ATOM 508 C CA . ALA A 1 69 ? 10.067 -6.365 5.027 1.00 85.50 69 ALA A CA 1
ATOM 509 C C . ALA A 1 69 ? 8.720 -6.056 5.715 1.00 85.50 69 ALA A C 1
ATOM 511 O O . ALA A 1 69 ? 7.846 -6.916 5.800 1.00 85.50 69 ALA A O 1
ATOM 512 N N . ILE A 1 70 ? 8.551 -4.820 6.192 1.00 81.69 70 ILE A N 1
ATOM 513 C CA . ILE A 1 70 ? 7.313 -4.297 6.776 1.00 81.69 70 ILE A CA 1
ATOM 514 C C . ILE A 1 70 ? 6.970 -2.936 6.159 1.00 81.69 70 ILE A C 1
ATOM 516 O O . ILE A 1 70 ? 7.815 -2.282 5.551 1.00 81.69 70 ILE A O 1
ATOM 520 N N . SER A 1 71 ? 5.721 -2.492 6.325 1.00 77.69 71 SER A N 1
ATOM 521 C CA . SER A 1 71 ? 5.257 -1.192 5.822 1.00 77.69 71 SER A CA 1
ATOM 522 C C . SER A 1 71 ? 6.049 -0.042 6.456 1.00 77.69 71 SER A C 1
ATOM 524 O O . SER A 1 71 ? 5.965 0.167 7.661 1.00 77.69 71 SER A O 1
ATOM 526 N N . MET A 1 72 ? 6.730 0.753 5.631 1.00 77.44 72 MET A N 1
ATOM 527 C CA . MET A 1 72 ? 7.621 1.832 6.066 1.00 77.44 72 MET A CA 1
ATOM 528 C C . MET A 1 72 ? 7.246 3.166 5.391 1.00 77.44 72 MET A C 1
ATOM 530 O O . MET A 1 72 ? 7.417 3.291 4.180 1.00 77.44 72 MET A O 1
ATOM 534 N N . PRO A 1 73 ? 6.715 4.169 6.119 1.00 70.31 73 PRO A N 1
ATOM 535 C CA . PRO A 1 73 ? 6.499 5.507 5.575 1.00 70.31 73 PRO A CA 1
ATOM 536 C C . PRO A 1 73 ? 7.816 6.290 5.474 1.00 70.31 73 PRO A C 1
ATOM 538 O O . PRO A 1 73 ? 8.709 6.132 6.303 1.00 70.31 73 PRO A O 1
ATOM 541 N N . GLY A 1 74 ? 7.905 7.192 4.492 1.00 63.91 74 GLY A N 1
ATOM 542 C CA . GLY A 1 74 ? 9.106 8.006 4.258 1.00 63.91 74 GLY A CA 1
ATOM 543 C C . GLY A 1 74 ? 10.171 7.341 3.387 1.00 63.91 74 GLY A C 1
ATOM 544 O O . GLY A 1 74 ? 11.254 7.901 3.238 1.00 63.91 74 GLY A O 1
ATOM 545 N N . MET A 1 75 ? 9.858 6.177 2.820 1.00 77.06 75 MET A N 1
ATOM 546 C CA . MET A 1 75 ? 10.606 5.602 1.706 1.00 77.06 75 MET A CA 1
ATOM 547 C C . MET A 1 75 ? 10.332 6.393 0.424 1.00 77.06 75 MET A C 1
ATOM 549 O O . MET A 1 75 ? 9.316 7.083 0.342 1.00 77.06 75 MET A O 1
ATOM 553 N N . MET A 1 76 ? 11.228 6.284 -0.560 1.00 74.44 76 MET A N 1
ATOM 554 C CA . MET A 1 76 ? 11.072 6.925 -1.865 1.00 74.44 76 MET A CA 1
ATOM 555 C C . MET A 1 76 ? 9.725 6.540 -2.482 1.00 74.44 76 MET A C 1
ATOM 557 O O . MET A 1 76 ? 9.367 5.353 -2.501 1.00 74.44 76 MET A O 1
ATOM 561 N N . ASP A 1 77 ? 9.017 7.548 -2.992 1.00 73.69 77 ASP A N 1
ATOM 562 C CA . ASP A 1 77 ? 7.812 7.347 -3.786 1.00 73.69 77 ASP A CA 1
ATOM 563 C C . ASP A 1 77 ? 8.136 6.551 -5.055 1.00 73.69 77 ASP A C 1
ATOM 565 O O . ASP A 1 77 ? 9.269 6.515 -5.538 1.00 73.69 77 ASP A O 1
ATOM 569 N N . THR A 1 78 ? 7.127 5.867 -5.587 1.00 79.81 78 THR A N 1
ATOM 570 C CA . THR A 1 78 ? 7.305 5.054 -6.791 1.00 79.81 78 THR A CA 1
ATOM 571 C C . THR A 1 78 ? 7.687 5.937 -7.975 1.00 79.81 78 THR A C 1
ATOM 573 O O . THR A 1 78 ? 6.957 6.864 -8.318 1.00 79.81 78 THR A O 1
ATOM 576 N N . VAL A 1 79 ? 8.792 5.605 -8.643 1.00 81.19 79 VAL A N 1
ATOM 577 C CA . VAL A 1 79 ? 9.147 6.206 -9.932 1.00 81.19 79 VAL A CA 1
ATOM 578 C C . VAL A 1 79 ? 8.475 5.392 -11.027 1.00 81.19 79 VAL A C 1
ATOM 580 O O . VAL A 1 79 ? 8.688 4.181 -11.114 1.00 81.19 79 VAL A O 1
ATOM 583 N N . LEU A 1 80 ? 7.661 6.046 -11.851 1.00 79.81 80 LEU A N 1
ATOM 584 C CA . LEU A 1 80 ? 7.050 5.464 -13.046 1.00 79.81 80 LEU A CA 1
ATOM 585 C C . LEU A 1 80 ? 7.754 5.976 -14.304 1.00 79.81 80 LEU A C 1
ATOM 587 O O . LEU A 1 80 ? 8.431 7.000 -14.267 1.00 79.81 80 LEU A O 1
ATOM 591 N N . ASN A 1 81 ? 7.559 5.264 -15.416 1.00 80.06 81 ASN A N 1
ATOM 592 C CA . ASN A 1 81 ? 8.014 5.663 -16.752 1.00 80.06 81 ASN A CA 1
ATOM 593 C C . ASN A 1 81 ? 9.529 5.895 -16.875 1.00 80.06 81 ASN A C 1
ATOM 595 O O . ASN A 1 81 ? 9.990 6.639 -17.740 1.00 80.06 81 ASN A O 1
ATOM 599 N N . LEU A 1 82 ? 10.319 5.215 -16.041 1.00 83.88 82 LEU A N 1
ATOM 600 C CA . LEU A 1 82 ? 11.769 5.256 -16.136 1.00 83.88 82 LEU A CA 1
ATOM 601 C C . LEU A 1 82 ? 12.204 4.643 -17.469 1.00 83.88 82 LEU A C 1
ATOM 603 O O . LEU A 1 82 ? 11.812 3.524 -17.800 1.00 83.88 82 LEU A O 1
ATOM 607 N N . GLY A 1 83 ? 13.044 5.368 -18.205 1.00 75.75 83 GLY A N 1
ATOM 608 C CA . GLY A 1 83 ? 13.552 4.967 -19.514 1.00 75.75 83 GLY A CA 1
ATOM 609 C C . GLY A 1 83 ? 13.127 5.870 -20.669 1.00 75.75 83 GLY A C 1
ATOM 610 O O . GLY A 1 83 ? 13.577 5.650 -21.792 1.00 75.75 83 GLY A O 1
ATOM 611 N N . LEU A 1 84 ? 12.316 6.895 -20.405 1.00 76.38 84 LEU A N 1
ATOM 612 C CA . LEU A 1 84 ? 12.014 7.934 -21.384 1.00 76.38 84 LEU A CA 1
ATOM 613 C C . LEU A 1 84 ? 13.214 8.854 -21.618 1.00 76.38 84 LEU A C 1
ATOM 615 O O . LEU A 1 84 ? 13.959 9.174 -20.697 1.00 76.38 84 LEU A O 1
ATOM 619 N N . ASN A 1 85 ? 13.377 9.258 -22.871 1.00 72.75 85 ASN A N 1
ATOM 620 C CA . ASN A 1 85 ? 14.280 10.291 -23.375 1.00 72.75 85 ASN A CA 1
ATOM 621 C C . ASN A 1 85 ? 13.644 10.876 -24.656 1.00 72.75 85 ASN A C 1
ATOM 623 O O . ASN A 1 85 ? 12.581 10.398 -25.060 1.00 72.75 85 ASN A O 1
ATOM 627 N N . ASP A 1 86 ? 14.263 11.869 -25.302 1.00 74.31 86 ASP A N 1
ATOM 628 C CA . ASP A 1 86 ? 13.658 12.552 -26.464 1.00 74.31 86 ASP A CA 1
ATOM 629 C C . ASP A 1 86 ? 13.266 11.583 -27.588 1.00 74.31 86 ASP A C 1
ATOM 631 O O . ASP A 1 86 ? 12.164 11.645 -28.138 1.00 74.31 86 ASP A O 1
ATOM 635 N N . GLU A 1 87 ? 14.145 10.629 -27.891 1.00 73.44 87 GLU A N 1
ATOM 636 C CA . GLU A 1 87 ? 13.945 9.650 -28.958 1.00 73.44 87 GLU A CA 1
ATOM 637 C C . GLU A 1 87 ? 12.847 8.636 -28.594 1.00 73.44 87 GLU A C 1
ATOM 639 O O . GLU A 1 87 ? 11.977 8.315 -29.406 1.00 73.44 87 GLU A O 1
ATOM 644 N N . VAL A 1 88 ? 12.845 8.160 -27.347 1.00 70.69 88 VAL A N 1
ATOM 645 C CA . VAL A 1 88 ? 11.865 7.200 -26.824 1.00 70.69 88 VAL A CA 1
ATOM 646 C C . VAL A 1 88 ? 10.484 7.839 -26.690 1.00 70.69 88 VAL A C 1
ATOM 648 O O . VAL A 1 88 ? 9.490 7.177 -26.980 1.00 70.69 88 VAL A O 1
ATOM 651 N N . VAL A 1 89 ? 10.394 9.117 -26.306 1.00 75.69 89 VAL A N 1
ATOM 652 C CA . VAL A 1 89 ? 9.127 9.863 -26.261 1.00 75.69 89 VAL A CA 1
ATOM 653 C C . VAL A 1 89 ? 8.527 9.986 -27.654 1.00 75.69 89 VAL A C 1
ATOM 655 O O . VAL A 1 89 ? 7.333 9.745 -27.804 1.00 75.69 89 VAL A O 1
ATOM 658 N N . ALA A 1 90 ? 9.328 10.260 -28.687 1.00 74.62 90 ALA A N 1
ATOM 659 C CA . ALA A 1 90 ? 8.833 10.289 -30.063 1.00 74.62 90 ALA A CA 1
ATOM 660 C C . ALA A 1 90 ? 8.284 8.917 -30.514 1.00 74.62 90 ALA A C 1
ATOM 662 O O . ALA A 1 90 ? 7.197 8.838 -31.092 1.00 74.62 90 ALA A O 1
ATOM 663 N N . GLY A 1 91 ? 8.983 7.822 -30.191 1.00 71.88 91 GLY A N 1
ATOM 664 C CA . GLY A 1 91 ? 8.505 6.459 -30.461 1.00 71.88 91 GLY A CA 1
ATOM 665 C C . GLY A 1 91 ? 7.232 6.099 -29.681 1.00 71.88 91 GLY A C 1
ATOM 666 O O . GLY A 1 91 ? 6.291 5.517 -30.228 1.00 71.88 91 GLY A O 1
ATOM 667 N N . LEU A 1 92 ? 7.159 6.501 -28.410 1.00 70.94 92 LEU A N 1
ATOM 668 C CA . LEU A 1 92 ? 5.996 6.290 -27.553 1.00 70.94 92 LEU A CA 1
ATOM 669 C C . LEU A 1 92 ? 4.791 7.115 -28.018 1.00 70.94 92 LEU A C 1
ATOM 671 O O . LEU A 1 92 ? 3.677 6.593 -28.028 1.00 70.94 92 LEU A O 1
ATOM 675 N N . ALA A 1 93 ? 5.015 8.353 -28.462 1.00 77.00 93 ALA A N 1
ATOM 676 C CA . ALA A 1 93 ? 4.004 9.229 -29.041 1.00 77.00 93 ALA A CA 1
ATOM 677 C C . ALA A 1 93 ? 3.412 8.633 -30.321 1.00 77.00 93 ALA A C 1
ATOM 679 O O . ALA A 1 93 ? 2.191 8.593 -30.470 1.00 77.00 93 ALA A O 1
ATOM 680 N N . ALA A 1 94 ? 4.260 8.091 -31.201 1.00 75.38 94 ALA A N 1
ATOM 681 C CA . ALA A 1 94 ? 3.815 7.420 -32.419 1.00 75.38 94 ALA A CA 1
ATOM 682 C C . ALA A 1 94 ? 2.938 6.189 -32.127 1.00 75.38 94 ALA A C 1
ATOM 684 O O . ALA A 1 94 ? 2.024 5.884 -32.892 1.00 75.38 94 ALA A O 1
ATOM 685 N N . LYS A 1 95 ? 3.198 5.486 -31.016 1.00 69.75 95 LYS A N 1
ATOM 686 C CA . LYS A 1 95 ? 2.463 4.274 -30.628 1.00 69.75 95 LYS A CA 1
ATOM 687 C C . LYS A 1 95 ? 1.219 4.545 -29.773 1.00 69.75 95 LYS A C 1
ATOM 689 O O . LYS A 1 95 ? 0.248 3.805 -29.881 1.00 69.75 95 LYS A O 1
ATOM 694 N N . SER A 1 96 ? 1.265 5.555 -28.906 1.00 69.25 96 SER A N 1
ATOM 695 C CA . SER A 1 96 ? 0.322 5.725 -27.784 1.00 69.25 96 SER A CA 1
ATOM 696 C C . SER A 1 96 ? -0.215 7.160 -27.630 1.00 69.25 96 SER A C 1
ATOM 698 O O . SER A 1 96 ? -0.976 7.427 -26.704 1.00 69.25 96 SER A O 1
ATOM 700 N N . GLY A 1 97 ? 0.145 8.079 -28.534 1.00 71.38 97 GLY A N 1
ATOM 701 C CA . GLY A 1 97 ? -0.299 9.478 -28.562 1.00 71.38 97 GLY A CA 1
ATOM 702 C C . GLY A 1 97 ? 0.681 10.467 -27.914 1.00 71.38 97 GLY A C 1
ATOM 703 O O . GLY A 1 97 ? 1.284 10.183 -26.881 1.00 71.38 97 GLY A O 1
ATOM 704 N N . GLU A 1 98 ? 0.817 11.662 -28.507 1.00 70.62 98 GLU A N 1
ATOM 705 C CA . GLU A 1 98 ? 1.800 12.687 -28.099 1.00 70.62 98 GLU A CA 1
ATOM 706 C C . GLU A 1 98 ? 1.640 13.145 -26.648 1.00 70.62 98 GLU A C 1
ATOM 708 O O . GLU A 1 98 ? 2.610 13.165 -25.895 1.00 70.62 98 GLU A O 1
ATOM 713 N N . ARG A 1 99 ? 0.409 13.457 -26.224 1.00 61.09 99 ARG A N 1
ATOM 714 C CA . ARG A 1 99 ? 0.139 13.938 -24.861 1.00 61.09 99 ARG A CA 1
ATOM 715 C C . ARG A 1 99 ? 0.638 12.964 -23.789 1.00 61.09 99 ARG A C 1
ATOM 717 O O . ARG A 1 99 ? 1.227 13.387 -22.806 1.00 61.09 99 ARG A O 1
ATOM 724 N N . PHE A 1 100 ? 0.420 11.667 -23.995 1.00 61.16 100 PHE A N 1
ATOM 725 C CA . PHE A 1 100 ? 0.847 10.626 -23.062 1.00 61.16 100 PHE A CA 1
ATOM 726 C C . PHE A 1 100 ? 2.377 10.529 -22.957 1.00 61.16 100 PHE A C 1
ATOM 728 O O . PHE A 1 100 ? 2.909 10.301 -21.872 1.00 61.16 100 PHE A O 1
ATOM 735 N N . ALA A 1 101 ? 3.087 10.730 -24.067 1.00 61.28 101 ALA A N 1
ATOM 736 C CA . ALA A 1 101 ? 4.533 10.576 -24.107 1.00 61.28 101 ALA A CA 1
ATOM 737 C C . ALA A 1 101 ? 5.283 11.732 -23.416 1.00 61.28 101 ALA A C 1
ATOM 739 O O . ALA A 1 101 ? 6.274 11.487 -22.729 1.00 61.28 101 ALA A O 1
ATOM 740 N N . TYR A 1 102 ? 4.799 12.973 -23.548 1.00 61.00 102 TYR A N 1
ATOM 741 C CA . TYR A 1 102 ? 5.464 14.156 -22.982 1.00 61.00 102 TYR A CA 1
ATOM 742 C C . TYR A 1 102 ? 5.265 14.343 -21.467 1.00 61.00 102 TYR A C 1
ATOM 744 O O . TYR A 1 102 ? 6.132 14.924 -20.820 1.00 61.00 102 TYR A O 1
ATOM 752 N N . ASP A 1 103 ? 4.200 13.799 -20.868 1.00 55.53 103 ASP A N 1
ATOM 753 C CA . ASP A 1 103 ? 3.919 13.928 -19.422 1.00 55.53 103 ASP A CA 1
ATOM 754 C C . ASP A 1 103 ? 4.922 13.171 -18.511 1.00 55.53 103 ASP A C 1
ATOM 756 O O . ASP A 1 103 ? 4.795 13.190 -17.289 1.00 55.53 103 ASP A O 1
ATOM 760 N N . SER A 1 104 ? 5.918 12.477 -19.076 1.00 50.34 104 SER A N 1
ATOM 761 C CA . SER A 1 104 ? 6.698 11.448 -18.372 1.00 50.34 104 SER A CA 1
ATOM 762 C C . SER A 1 104 ? 8.235 11.616 -18.439 1.00 50.34 104 SER A C 1
ATOM 764 O O . SER A 1 104 ? 8.959 10.666 -18.165 1.00 50.34 104 SER A O 1
ATOM 766 N N . PHE A 1 105 ? 8.755 12.795 -18.802 1.00 54.09 105 PHE A N 1
ATOM 767 C CA . PHE A 1 105 ? 10.139 13.001 -19.276 1.00 54.09 105 PHE A CA 1
ATOM 768 C C . PHE A 1 105 ? 11.222 13.314 -18.205 1.00 54.09 105 PHE A C 1
ATOM 770 O O . PHE A 1 105 ? 11.096 14.308 -17.489 1.00 54.09 105 PHE A O 1
ATOM 777 N N . PRO A 1 106 ? 12.348 12.562 -18.159 1.00 54.97 106 PRO A N 1
ATOM 778 C CA . PRO A 1 106 ? 13.610 13.000 -17.540 1.00 54.97 106 PRO A CA 1
ATOM 779 C C . PRO A 1 106 ? 14.829 13.016 -18.504 1.00 54.97 106 PRO A C 1
ATOM 781 O O . PRO A 1 106 ? 15.027 12.116 -19.314 1.00 54.97 106 PRO A O 1
ATOM 784 N N . ASP A 1 107 ? 15.720 14.003 -18.338 1.00 56.00 107 ASP A N 1
ATOM 785 C CA . ASP A 1 107 ? 16.781 14.421 -19.287 1.00 56.00 107 ASP A CA 1
ATOM 786 C C . ASP A 1 107 ? 18.120 13.626 -19.201 1.00 56.00 107 ASP A C 1
ATOM 788 O O . ASP A 1 107 ? 19.227 14.170 -19.257 1.00 56.00 107 ASP A O 1
ATOM 792 N N . HIS A 1 108 ? 18.061 12.306 -18.974 1.00 62.41 108 HIS A N 1
ATOM 793 C CA . HIS A 1 108 ? 19.251 11.447 -18.789 1.00 62.41 108 HIS A CA 1
ATOM 794 C C . HIS A 1 108 ? 19.165 10.118 -19.555 1.00 62.41 108 HIS A C 1
ATOM 796 O O . HIS A 1 108 ? 18.080 9.618 -19.819 1.00 62.41 108 HIS A O 1
ATOM 802 N N . HIS A 1 109 ? 20.306 9.471 -19.843 1.00 80.44 109 HIS A N 1
ATOM 803 C CA . HIS A 1 109 ? 20.320 8.136 -20.464 1.00 80.44 109 HIS A CA 1
ATOM 804 C C . HIS A 1 109 ? 19.563 7.100 -19.590 1.00 80.44 109 HIS A C 1
ATOM 806 O O . HIS A 1 109 ? 19.846 7.018 -18.390 1.00 80.44 109 HIS A O 1
ATOM 812 N N . PRO A 1 110 ? 18.684 6.241 -20.148 1.00 85.56 110 PRO A N 1
ATOM 813 C CA . PRO A 1 110 ? 17.815 5.315 -19.400 1.00 85.56 110 PRO A CA 1
ATOM 814 C C . PRO A 1 110 ? 18.508 4.459 -18.330 1.00 85.56 110 PRO A C 1
ATOM 816 O O . PRO A 1 110 ? 18.056 4.366 -17.191 1.00 85.56 110 PRO A O 1
ATOM 819 N N . LYS A 1 111 ? 19.675 3.885 -18.648 1.00 88.06 111 LYS A N 1
ATOM 820 C CA . LYS A 1 111 ? 20.474 3.121 -17.670 1.00 88.06 111 LYS A CA 1
ATOM 821 C C . LYS A 1 111 ? 20.971 3.979 -16.502 1.00 88.06 111 LYS A C 1
ATOM 823 O O . LYS A 1 111 ? 21.052 3.496 -15.377 1.00 88.06 111 LYS A O 1
ATOM 828 N N . LYS A 1 112 ? 21.288 5.254 -16.748 1.00 82.94 112 LYS A N 1
ATOM 829 C CA . LYS A 1 112 ? 21.700 6.180 -15.690 1.00 82.94 112 LYS A CA 1
ATOM 830 C C . LYS A 1 112 ? 20.516 6.548 -14.802 1.00 82.94 112 LYS A C 1
ATOM 832 O O . LYS A 1 112 ? 20.685 6.570 -13.587 1.00 82.94 112 LYS A O 1
ATOM 837 N N . GLN A 1 113 ? 19.332 6.754 -15.386 1.00 85.62 113 GLN A N 1
ATOM 838 C CA . GLN A 1 113 ? 18.095 6.937 -14.620 1.00 85.62 113 GLN A CA 1
ATOM 839 C C . GLN A 1 113 ? 17.868 5.747 -13.679 1.00 85.62 113 GLN A C 1
ATOM 841 O O . GLN A 1 113 ? 17.649 5.948 -12.489 1.00 85.62 113 GLN A O 1
ATOM 846 N N . LEU A 1 114 ? 18.002 4.512 -14.185 1.00 91.31 114 LEU A N 1
ATOM 847 C CA . LEU A 1 114 ? 17.824 3.294 -13.387 1.00 91.31 114 LEU A CA 1
ATOM 848 C C . LEU A 1 114 ? 18.815 3.224 -12.221 1.00 91.31 114 LEU A C 1
ATOM 850 O O . LEU A 1 114 ? 18.414 2.978 -11.086 1.00 91.31 114 LEU A O 1
ATOM 854 N N . GLN A 1 115 ? 20.096 3.490 -12.485 1.00 90.50 115 GLN A N 1
ATOM 855 C CA . GLN A 1 115 ? 21.128 3.507 -11.448 1.00 90.50 115 GLN A CA 1
ATOM 856 C C . GLN A 1 115 ? 20.819 4.535 -10.348 1.00 90.50 115 GLN A C 1
ATOM 858 O O . GLN A 1 115 ? 20.920 4.218 -9.163 1.00 90.50 115 GLN A O 1
ATOM 863 N N . LEU A 1 116 ? 20.432 5.755 -10.734 1.00 86.88 116 LEU A N 1
ATOM 864 C CA . LEU A 1 116 ? 20.086 6.825 -9.795 1.00 86.88 116 LEU A CA 1
ATOM 865 C C . LEU A 1 116 ? 18.818 6.494 -9.000 1.00 86.88 116 LEU A C 1
ATOM 867 O O . LEU A 1 116 ? 18.773 6.760 -7.804 1.00 86.88 116 LEU A O 1
ATOM 871 N N . ALA A 1 117 ? 17.820 5.866 -9.626 1.00 90.19 117 ALA A N 1
ATOM 872 C CA . ALA A 1 117 ? 16.600 5.441 -8.948 1.00 90.19 117 ALA A CA 1
ATOM 873 C C . ALA A 1 117 ? 16.880 4.362 -7.888 1.00 90.19 117 ALA A C 1
ATOM 875 O O . ALA A 1 117 ? 16.363 4.446 -6.778 1.00 90.19 117 ALA A O 1
ATOM 876 N N . VAL A 1 118 ? 17.744 3.383 -8.186 1.00 93.62 118 VAL A N 1
ATOM 877 C CA . VAL A 1 118 ? 18.172 2.365 -7.206 1.00 93.62 118 VAL A CA 1
ATOM 878 C C . VAL A 1 118 ? 18.870 3.017 -6.009 1.00 93.62 118 VAL A C 1
ATOM 880 O O . VAL A 1 118 ? 18.532 2.719 -4.864 1.00 93.62 118 VAL A O 1
ATOM 883 N N . GLN A 1 119 ? 19.801 3.942 -6.262 1.00 90.88 119 GLN A N 1
ATOM 884 C CA . GLN A 1 119 ? 20.499 4.679 -5.202 1.00 90.88 119 GLN A CA 1
ATOM 885 C C . GLN A 1 119 ? 19.528 5.514 -4.360 1.00 90.88 119 GLN A C 1
ATOM 887 O O . GLN A 1 119 ? 19.564 5.429 -3.137 1.00 90.88 119 GLN A O 1
ATOM 892 N N . ALA A 1 120 ? 18.605 6.238 -4.996 1.00 89.06 120 ALA A N 1
ATOM 893 C CA . ALA A 1 120 ? 17.599 7.042 -4.308 1.00 89.06 120 ALA A CA 1
ATOM 894 C C . ALA A 1 120 ? 16.670 6.194 -3.419 1.00 89.06 120 ALA A C 1
ATOM 896 O O . ALA A 1 120 ? 16.336 6.607 -2.304 1.00 89.06 120 ALA A O 1
ATOM 897 N N . VAL A 1 121 ? 16.298 4.982 -3.854 1.00 92.56 121 VAL A N 1
ATOM 898 C CA . VAL A 1 121 ? 15.547 4.047 -3.003 1.00 92.56 121 VAL A CA 1
ATOM 899 C C . VAL A 1 121 ? 16.369 3.651 -1.778 1.00 92.56 121 VAL A C 1
ATOM 901 O O . VAL A 1 121 ? 15.842 3.716 -0.664 1.00 92.56 121 VAL A O 1
ATOM 904 N N . PHE A 1 122 ? 17.643 3.288 -1.941 1.00 94.62 122 PHE A N 1
ATOM 905 C CA . PHE A 1 122 ? 18.503 2.969 -0.799 1.00 94.62 122 PHE A CA 1
ATOM 906 C C . PHE A 1 122 ? 18.685 4.162 0.140 1.00 94.62 122 PHE A C 1
ATOM 908 O O . PHE A 1 122 ? 18.502 4.006 1.345 1.00 94.62 122 PHE A O 1
ATOM 915 N N . ASP A 1 123 ? 18.951 5.357 -0.386 1.00 90.69 123 ASP A N 1
ATOM 916 C CA . ASP A 1 123 ? 19.088 6.585 0.400 1.00 90.69 123 ASP A CA 1
ATOM 917 C C . ASP A 1 123 ? 17.836 6.901 1.221 1.00 90.69 123 ASP A C 1
ATOM 919 O O . ASP A 1 123 ? 17.936 7.318 2.378 1.00 90.69 123 ASP A O 1
ATOM 923 N N . SER A 1 124 ? 16.649 6.649 0.661 1.00 89.94 124 SER A N 1
ATOM 924 C CA . SER A 1 124 ? 15.383 6.895 1.354 1.00 89.94 124 SER A CA 1
ATOM 925 C C . SER A 1 124 ? 15.181 6.041 2.611 1.00 89.94 124 SER A C 1
ATOM 927 O O . SER A 1 124 ? 14.389 6.415 3.478 1.00 89.94 124 SER A O 1
ATOM 929 N N . TRP A 1 125 ? 15.929 4.939 2.764 1.00 93.31 125 TRP A N 1
ATOM 930 C CA . TRP A 1 125 ? 15.922 4.124 3.983 1.00 93.31 125 TRP A CA 1
ATOM 931 C C . TRP A 1 125 ? 16.349 4.912 5.228 1.00 93.31 125 TRP A C 1
ATOM 933 O O . TRP A 1 125 ? 15.814 4.676 6.316 1.00 93.31 125 TRP A O 1
ATOM 943 N N . ASP A 1 126 ? 17.254 5.876 5.064 1.00 91.75 126 ASP A N 1
ATOM 944 C CA . ASP A 1 126 ? 17.758 6.745 6.133 1.00 91.75 126 ASP A CA 1
ATOM 945 C C . ASP A 1 126 ? 17.158 8.155 6.072 1.00 91.75 126 ASP A C 1
ATOM 947 O O . ASP A 1 126 ? 17.717 9.115 6.605 1.00 91.75 126 ASP A O 1
ATOM 951 N N . SER A 1 127 ? 15.979 8.299 5.460 1.00 86.38 127 SER A N 1
ATOM 952 C CA . SER A 1 127 ? 15.244 9.558 5.532 1.00 86.38 127 SER A CA 1
ATOM 953 C C . SER A 1 127 ? 14.864 9.880 6.989 1.00 86.38 127 SER A C 1
ATOM 955 O O . SER A 1 127 ? 14.547 8.969 7.767 1.00 86.38 127 SER A O 1
ATOM 957 N N . PRO A 1 128 ? 14.806 11.168 7.386 1.00 82.19 128 PRO A N 1
ATOM 958 C CA . PRO A 1 128 ? 14.398 11.551 8.739 1.00 82.19 128 PRO A CA 1
ATOM 959 C C . PRO A 1 128 ? 13.042 10.954 9.145 1.00 82.19 128 PRO A C 1
ATOM 961 O O . PRO A 1 128 ? 12.856 10.519 10.282 1.00 82.19 128 PRO A O 1
ATOM 964 N N . ARG A 1 129 ? 12.106 10.864 8.189 1.00 77.25 129 ARG A N 1
ATOM 965 C CA . ARG A 1 129 ? 10.779 10.271 8.392 1.00 77.25 129 ARG A CA 1
ATOM 966 C C . ARG A 1 129 ? 10.855 8.764 8.645 1.00 77.25 129 ARG A C 1
ATOM 968 O O . ARG A 1 129 ? 10.192 8.289 9.566 1.00 77.25 129 ARG A O 1
ATOM 975 N N . ALA A 1 130 ? 11.663 8.029 7.878 1.00 81.38 130 ALA A N 1
ATOM 976 C CA . ALA A 1 130 ? 11.841 6.589 8.062 1.00 81.38 130 ALA A CA 1
ATOM 977 C C . ALA A 1 130 ? 12.539 6.271 9.397 1.00 81.38 130 ALA A C 1
ATOM 979 O O . ALA A 1 130 ? 12.083 5.396 10.135 1.00 81.38 130 ALA A O 1
ATOM 980 N N . ILE A 1 131 ? 13.580 7.032 9.759 1.00 85.88 131 ILE A N 1
ATOM 981 C CA . ILE A 1 131 ? 14.285 6.908 11.046 1.00 85.88 131 ILE A CA 1
ATOM 982 C C . ILE A 1 131 ? 13.325 7.153 12.214 1.00 85.88 131 ILE A C 1
ATOM 984 O O . ILE A 1 131 ? 13.227 6.326 13.125 1.00 85.88 131 ILE A O 1
ATOM 988 N N . LYS A 1 132 ? 12.573 8.261 12.176 1.00 77.06 132 LYS A N 1
ATOM 989 C CA . LYS A 1 132 ? 11.607 8.603 13.227 1.00 77.06 132 LYS A CA 1
ATOM 990 C C . LYS A 1 132 ? 10.516 7.541 13.343 1.00 77.06 132 LYS A C 1
ATOM 992 O O . LYS A 1 132 ? 10.175 7.151 14.456 1.00 77.06 132 LYS A O 1
ATOM 997 N N . TYR A 1 133 ? 10.018 7.019 12.221 1.00 77.50 133 TYR A N 1
ATOM 998 C CA . TYR A 1 133 ? 9.030 5.943 12.231 1.00 77.50 133 TYR A CA 1
ATOM 999 C C . TYR A 1 133 ? 9.565 4.665 12.888 1.00 77.50 133 TYR A C 1
ATOM 1001 O O . TYR A 1 133 ? 8.889 4.116 13.760 1.00 77.50 133 TYR A O 1
ATOM 1009 N N . ARG A 1 134 ? 10.778 4.210 12.530 1.00 86.69 134 ARG A N 1
ATOM 1010 C CA . ARG A 1 134 ? 11.401 3.040 13.181 1.00 86.69 134 ARG A CA 1
ATOM 1011 C C . ARG A 1 134 ? 11.580 3.261 14.678 1.00 86.69 134 ARG A C 1
ATOM 1013 O O . ARG A 1 134 ? 11.291 2.358 15.452 1.00 86.69 134 ARG A O 1
ATOM 1020 N N . SER A 1 135 ? 11.999 4.462 15.078 1.00 81.25 135 SER A N 1
ATOM 1021 C CA . SER A 1 135 ? 12.181 4.828 16.484 1.00 81.25 135 SER A CA 1
ATOM 1022 C C . SER A 1 135 ? 10.869 4.783 17.275 1.00 81.25 135 SER A C 1
ATOM 1024 O O . SER A 1 135 ? 10.817 4.111 18.301 1.00 81.25 135 SER A O 1
ATOM 1026 N N . ILE A 1 136 ? 9.802 5.429 16.784 1.00 73.25 136 ILE A N 1
ATOM 1027 C CA . ILE A 1 136 ? 8.491 5.463 17.461 1.00 73.25 136 ILE A CA 1
ATOM 1028 C C . ILE A 1 136 ? 7.915 4.050 17.614 1.00 73.25 136 ILE A C 1
ATOM 1030 O O . ILE A 1 136 ? 7.387 3.707 18.667 1.00 73.25 136 ILE A O 1
ATOM 1034 N N . ASN A 1 137 ? 8.038 3.223 16.574 1.00 74.25 137 ASN A N 1
ATOM 1035 C CA . ASN A 1 137 ? 7.487 1.866 16.562 1.00 74.25 137 ASN A CA 1
ATOM 1036 C C . ASN A 1 137 ? 8.463 0.810 17.114 1.00 74.25 137 ASN A C 1
ATOM 1038 O O . ASN A 1 137 ? 8.175 -0.379 17.020 1.00 74.25 137 ASN A O 1
ATOM 1042 N N . GLN A 1 138 ? 9.617 1.224 17.658 1.00 84.19 138 GLN A N 1
ATOM 1043 C CA . GLN A 1 138 ? 10.652 0.344 18.225 1.00 84.19 138 GLN A CA 1
ATOM 1044 C C . GLN A 1 138 ? 11.103 -0.778 17.266 1.00 84.19 138 GLN A C 1
ATOM 1046 O O . GLN A 1 138 ? 11.449 -1.887 17.676 1.00 84.19 138 GLN A O 1
ATOM 1051 N N . ILE A 1 139 ? 11.112 -0.489 15.964 1.00 84.12 139 ILE A N 1
ATOM 1052 C CA . ILE A 1 139 ? 11.505 -1.436 14.920 1.00 84.12 139 ILE A CA 1
ATOM 1053 C C . ILE A 1 139 ? 13.031 -1.543 14.914 1.00 84.12 139 ILE A C 1
ATOM 1055 O O . ILE A 1 139 ? 13.733 -0.584 14.589 1.00 84.12 139 ILE A O 1
ATOM 1059 N N . THR A 1 140 ? 13.542 -2.733 15.221 1.00 90.44 140 THR A N 1
ATOM 1060 C CA . THR A 1 140 ? 14.976 -3.051 15.225 1.00 90.44 140 THR A CA 1
ATOM 1061 C C . THR A 1 140 ? 15.258 -4.297 14.381 1.00 90.44 140 THR A C 1
ATOM 1063 O O . THR A 1 140 ? 14.349 -5.062 14.064 1.00 90.44 140 THR A O 1
ATOM 1066 N N . GLY A 1 141 ? 16.513 -4.484 13.960 1.00 91.44 141 GLY A N 1
ATOM 1067 C CA . GLY A 1 141 ? 16.959 -5.694 13.252 1.00 91.44 141 GLY A CA 1
ATOM 1068 C C . GLY A 1 141 ? 16.709 -5.739 11.738 1.00 91.44 141 GLY A C 1
ATOM 1069 O O . GLY A 1 141 ? 17.129 -6.695 11.095 1.00 91.44 141 GLY A O 1
ATOM 1070 N N . LEU A 1 142 ? 16.070 -4.727 11.140 1.00 93.50 142 LEU A N 1
ATOM 1071 C CA . LEU A 1 142 ? 15.906 -4.660 9.682 1.00 93.50 142 LEU A CA 1
ATOM 1072 C C . LEU A 1 142 ? 17.209 -4.236 8.989 1.00 93.50 142 LEU A C 1
ATOM 1074 O O . LEU A 1 142 ? 17.834 -3.256 9.393 1.00 93.50 142 LEU A O 1
ATOM 1078 N N . MET A 1 143 ? 17.575 -4.945 7.919 1.00 93.31 143 MET A N 1
ATOM 1079 C CA . MET A 1 143 ? 18.817 -4.714 7.162 1.00 93.31 143 MET A CA 1
ATOM 1080 C C . MET A 1 143 ? 18.737 -3.483 6.248 1.00 93.31 143 MET A C 1
ATOM 1082 O O . MET A 1 143 ? 19.720 -2.768 6.082 1.00 93.31 143 MET A O 1
ATOM 1086 N N . GLY A 1 144 ? 17.561 -3.220 5.671 1.00 94.12 144 GLY A N 1
ATOM 1087 C CA . GLY A 1 144 ? 17.381 -2.187 4.657 1.00 94.12 144 GLY A CA 1
ATOM 1088 C C . GLY A 1 144 ? 16.035 -2.281 3.940 1.00 94.12 144 GLY A C 1
ATOM 1089 O O . GLY A 1 144 ? 15.095 -2.926 4.416 1.00 94.12 144 GLY A O 1
ATOM 1090 N N . THR A 1 145 ? 15.970 -1.672 2.757 1.00 95.44 145 THR A N 1
ATOM 1091 C CA . THR A 1 145 ? 14.851 -1.786 1.811 1.00 95.44 145 THR A CA 1
ATOM 1092 C C . THR A 1 145 ? 15.286 -2.551 0.565 1.00 95.44 145 THR A C 1
ATOM 1094 O O . THR A 1 145 ? 16.410 -2.383 0.106 1.00 95.44 145 THR A O 1
ATOM 1097 N N . ALA A 1 146 ? 14.401 -3.360 -0.013 1.00 96.50 146 ALA A N 1
ATOM 1098 C CA . ALA A 1 146 ? 14.604 -3.886 -1.356 1.00 96.50 146 ALA A CA 1
ATOM 1099 C C . ALA A 1 146 ? 14.253 -2.822 -2.411 1.00 96.50 146 ALA A C 1
ATOM 1101 O O . ALA A 1 146 ? 13.551 -1.842 -2.113 1.00 96.50 146 ALA A O 1
ATOM 1102 N N . VAL A 1 147 ? 14.702 -3.052 -3.647 1.00 96.94 147 VAL A N 1
ATOM 1103 C CA . VAL A 1 147 ? 14.300 -2.279 -4.832 1.00 96.94 147 VAL A CA 1
ATOM 1104 C C . VAL A 1 147 ? 13.624 -3.209 -5.826 1.00 96.94 147 VAL A C 1
ATOM 1106 O O . VAL A 1 147 ? 14.250 -4.131 -6.333 1.00 96.94 147 VAL A O 1
ATOM 1109 N N . ASN A 1 148 ? 12.352 -2.968 -6.124 1.00 96.00 148 ASN A N 1
ATOM 1110 C CA . ASN A 1 148 ? 11.620 -3.698 -7.153 1.00 96.00 148 ASN A CA 1
ATOM 1111 C C . ASN A 1 148 ? 11.665 -2.897 -8.454 1.00 96.00 148 ASN A C 1
ATOM 1113 O O . ASN A 1 148 ? 11.188 -1.763 -8.491 1.00 96.00 148 ASN A O 1
ATOM 1117 N N . ILE A 1 149 ? 12.235 -3.488 -9.501 1.00 96.62 149 ILE A N 1
ATOM 1118 C CA . ILE A 1 149 ? 12.312 -2.921 -10.848 1.00 96.62 149 ILE A CA 1
ATOM 1119 C C . ILE A 1 149 ? 11.386 -3.749 -11.732 1.00 96.62 149 ILE A C 1
ATOM 1121 O O . ILE A 1 149 ? 11.617 -4.939 -11.926 1.00 96.62 149 ILE A O 1
ATOM 1125 N N . GLN A 1 150 ? 10.321 -3.144 -12.244 1.00 95.31 150 GLN A N 1
ATOM 1126 C CA . GLN A 1 150 ? 9.248 -3.872 -12.922 1.00 95.31 150 GLN A CA 1
ATOM 1127 C C . GLN A 1 150 ? 8.844 -3.183 -14.223 1.00 95.31 150 GLN A C 1
ATOM 1129 O O . GLN A 1 150 ? 8.760 -1.958 -14.260 1.00 95.31 150 GLN A O 1
ATOM 1134 N N . CYS A 1 151 ? 8.555 -3.958 -15.2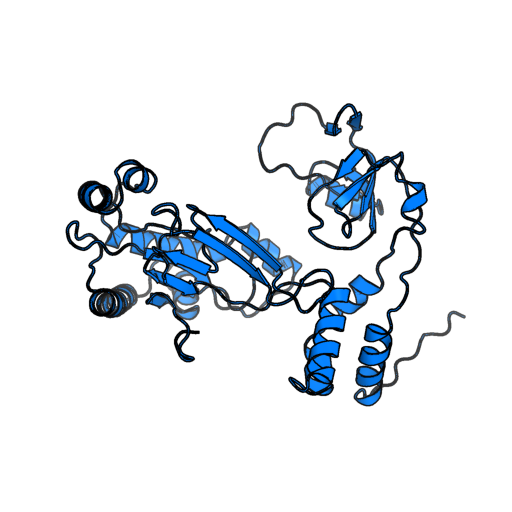71 1.00 94.06 151 CYS A N 1
ATOM 1135 C CA . CYS A 1 151 ? 8.014 -3.443 -16.528 1.00 94.06 151 CYS A CA 1
ATOM 1136 C C . CYS A 1 151 ? 6.742 -2.617 -16.287 1.00 94.06 151 CYS A C 1
ATOM 1138 O O . CYS A 1 151 ? 5.854 -3.028 -15.534 1.00 94.06 151 CYS A O 1
ATOM 1140 N N . MET A 1 152 ? 6.648 -1.463 -16.946 1.00 90.62 152 MET A N 1
ATOM 1141 C CA . MET A 1 152 ? 5.450 -0.632 -16.916 1.00 90.62 152 MET A CA 1
ATOM 1142 C C . MET A 1 152 ? 4.268 -1.320 -17.599 1.00 90.62 152 MET A C 1
ATOM 1144 O O . MET A 1 152 ? 4.417 -2.036 -18.590 1.00 90.62 152 MET A O 1
ATOM 1148 N N . VAL A 1 153 ? 3.084 -1.033 -17.063 1.00 87.81 153 VAL A N 1
ATOM 1149 C CA . VAL A 1 153 ? 1.776 -1.291 -17.666 1.00 87.81 153 VAL A CA 1
ATOM 1150 C C . VAL A 1 153 ? 0.967 -0.005 -17.544 1.00 87.81 153 VAL A C 1
ATOM 1152 O O . VAL A 1 153 ? 1.012 0.652 -16.501 1.00 87.81 153 VAL A O 1
ATOM 1155 N N . PHE A 1 154 ? 0.238 0.349 -18.597 1.00 85.44 154 PHE A N 1
ATOM 1156 C CA . PHE A 1 154 ? -0.385 1.658 -18.759 1.00 85.44 154 PHE A CA 1
ATOM 1157 C C . PHE A 1 154 ? -1.910 1.589 -18.650 1.00 85.44 154 PHE A C 1
ATOM 1159 O O . PHE A 1 154 ? -2.597 1.049 -19.518 1.00 85.44 154 PHE A O 1
ATOM 1166 N N . GLY A 1 155 ? -2.449 2.183 -17.588 1.00 82.81 155 GLY A N 1
ATOM 1167 C CA . GLY A 1 155 ? -3.886 2.350 -17.366 1.00 82.81 155 GLY A CA 1
ATOM 1168 C C . GLY A 1 155 ? -4.475 3.570 -18.085 1.00 82.81 155 GLY A C 1
ATOM 1169 O O . GLY A 1 155 ? -5.683 3.776 -18.072 1.00 82.81 155 GLY A O 1
ATOM 1170 N N . ASN A 1 156 ? -3.643 4.370 -18.749 1.00 81.75 156 ASN A N 1
ATOM 1171 C CA . ASN A 1 156 ? -3.988 5.654 -19.366 1.00 81.75 156 ASN A CA 1
ATOM 1172 C C . ASN A 1 156 ? -3.839 5.676 -20.903 1.00 81.75 156 ASN A C 1
ATOM 1174 O O . ASN A 1 156 ? -3.627 6.732 -21.490 1.00 81.75 156 ASN A O 1
ATOM 1178 N N . MET A 1 157 ? -3.970 4.521 -21.568 1.00 81.50 157 MET A N 1
ATOM 1179 C CA . MET A 1 157 ? -3.967 4.411 -23.042 1.00 81.50 157 MET A CA 1
ATOM 1180 C C . MET A 1 157 ? -5.360 4.607 -23.682 1.00 81.50 157 MET A C 1
ATOM 1182 O O . MET A 1 157 ? -5.589 4.193 -24.815 1.00 81.50 157 MET A O 1
ATOM 1186 N N . GLY A 1 158 ? -6.316 5.206 -22.967 1.00 78.06 158 GLY A N 1
ATOM 1187 C CA . GLY A 1 158 ? -7.690 5.416 -23.434 1.00 78.06 158 GLY A CA 1
ATOM 1188 C C . GLY A 1 158 ? -8.743 4.608 -22.671 1.00 78.06 158 GLY A C 1
ATOM 1189 O O . GLY A 1 158 ? -8.498 4.071 -21.595 1.00 78.06 158 GLY A O 1
ATOM 1190 N N . ASN A 1 159 ? -9.956 4.533 -23.229 1.00 87.19 159 ASN A N 1
ATOM 1191 C CA . ASN A 1 159 ? -11.156 4.070 -22.509 1.00 87.19 159 ASN A CA 1
ATOM 1192 C C . ASN A 1 159 ? -11.197 2.560 -22.215 1.00 87.19 159 ASN A C 1
ATOM 1194 O O . ASN A 1 159 ? -12.036 2.107 -21.440 1.00 87.19 159 ASN A O 1
ATOM 1198 N N . THR A 1 160 ? -10.315 1.775 -22.833 1.00 86.25 160 THR A N 1
ATOM 1199 C CA . THR A 1 160 ? -10.131 0.339 -22.560 1.00 86.25 160 THR A CA 1
ATOM 1200 C C . THR A 1 160 ? -9.013 0.067 -21.555 1.00 86.25 160 THR A C 1
ATOM 1202 O O . THR A 1 160 ? -8.679 -1.096 -21.313 1.00 86.25 160 THR A O 1
ATOM 1205 N N . SER A 1 161 ? -8.440 1.124 -20.979 1.00 84.38 161 SER A N 1
ATOM 1206 C CA . SER A 1 161 ? -7.392 1.066 -19.972 1.00 84.38 161 SER A CA 1
ATOM 1207 C C . SER A 1 161 ? -7.846 1.766 -18.690 1.00 84.38 161 SER A C 1
ATOM 1209 O O . SER A 1 161 ? -8.680 2.673 -18.706 1.00 84.38 161 SER A O 1
ATOM 1211 N N . GLY A 1 162 ? -7.325 1.317 -17.556 1.00 86.06 162 GLY A N 1
ATOM 1212 C CA . GLY A 1 162 ? -7.600 1.928 -16.265 1.00 86.06 162 GLY A CA 1
ATOM 1213 C C . GLY A 1 162 ? -6.753 1.323 -15.165 1.00 86.06 162 GLY A C 1
ATOM 1214 O O . GLY A 1 162 ? -5.997 0.377 -15.374 1.00 86.06 162 GLY A O 1
ATOM 1215 N N . THR A 1 163 ? -6.902 1.852 -13.968 1.00 87.56 163 THR A N 1
ATOM 1216 C CA . THR A 1 163 ? -6.149 1.415 -12.799 1.00 87.56 163 THR A CA 1
ATOM 1217 C C . THR A 1 163 ? -7.051 1.413 -11.582 1.00 87.56 163 THR A C 1
ATOM 1219 O O . THR A 1 163 ? -8.059 2.122 -11.552 1.00 87.56 163 THR A O 1
ATOM 1222 N N . GLY A 1 164 ? -6.711 0.638 -10.565 1.00 85.94 164 GLY A N 1
ATOM 1223 C CA . GLY A 1 164 ? -7.461 0.705 -9.327 1.00 85.94 164 GLY A CA 1
ATOM 1224 C C . GLY A 1 164 ? -6.762 0.086 -8.141 1.00 85.94 164 GLY A C 1
ATOM 1225 O O . GLY A 1 164 ? -5.708 -0.541 -8.246 1.00 85.94 164 GLY A O 1
ATOM 1226 N N . VAL A 1 165 ? -7.436 0.252 -7.012 1.00 86.25 165 VAL A N 1
ATOM 1227 C CA . VAL A 1 165 ? -7.074 -0.261 -5.696 1.00 86.25 165 VAL A CA 1
ATOM 1228 C C . VAL A 1 165 ? -8.299 -0.969 -5.160 1.00 86.25 165 VAL A C 1
ATOM 1230 O O . VAL A 1 165 ? -9.384 -0.387 -5.112 1.00 86.25 165 VAL A O 1
ATOM 1233 N N . LEU A 1 166 ? -8.152 -2.232 -4.767 1.00 86.00 166 LEU A N 1
ATOM 1234 C CA . LEU A 1 166 ? -9.264 -2.991 -4.209 1.00 86.00 166 LEU A CA 1
ATOM 1235 C C . LEU A 1 166 ? -8.848 -3.842 -3.020 1.00 86.00 166 LEU A C 1
ATOM 1237 O O . LEU A 1 166 ? -7.754 -4.394 -2.937 1.00 86.00 166 LEU A O 1
ATOM 1241 N N . PHE A 1 167 ? -9.800 -4.004 -2.118 1.00 81.12 167 PHE A N 1
ATOM 1242 C CA . PHE A 1 167 ? -9.789 -4.977 -1.054 1.00 81.12 167 PHE A CA 1
ATOM 1243 C C . PHE A 1 167 ? -10.755 -6.097 -1.427 1.00 81.12 167 PHE A C 1
ATOM 1245 O O . PHE A 1 167 ? -11.869 -5.862 -1.902 1.00 81.12 167 PHE A O 1
ATOM 1252 N N . THR A 1 168 ? -10.354 -7.340 -1.168 1.00 88.62 168 THR A N 1
ATOM 1253 C CA . THR A 1 168 ? -11.211 -8.514 -1.405 1.00 88.62 168 THR A CA 1
ATOM 1254 C C . THR A 1 168 ? -12.436 -8.555 -0.483 1.00 88.62 168 THR A C 1
ATOM 1256 O O . THR A 1 168 ? -13.376 -9.313 -0.729 1.00 88.62 168 THR A O 1
ATOM 1259 N N . ARG A 1 169 ? -12.418 -7.748 0.585 1.00 84.75 169 ARG A N 1
ATOM 1260 C CA . ARG A 1 169 ? -13.490 -7.513 1.556 1.00 84.75 169 ARG A CA 1
ATOM 1261 C C . ARG A 1 169 ? -13.447 -6.057 2.007 1.00 84.75 169 ARG A C 1
ATOM 1263 O O . ARG A 1 169 ? -12.376 -5.460 1.994 1.00 84.75 169 ARG A O 1
ATOM 1270 N N . ASN A 1 170 ? -14.560 -5.505 2.479 1.00 80.06 170 ASN A N 1
ATOM 1271 C CA . ASN A 1 170 ? -14.588 -4.144 3.015 1.00 80.06 170 ASN A CA 1
ATOM 1272 C C . ASN A 1 170 ? -13.640 -4.024 4.235 1.00 80.06 170 ASN A C 1
ATOM 1274 O O . ASN A 1 170 ? -13.859 -4.721 5.231 1.00 80.06 170 ASN A O 1
ATOM 1278 N N . PRO A 1 171 ? -12.605 -3.162 4.199 1.00 76.06 171 PRO A N 1
ATOM 1279 C CA . PRO A 1 171 ? -11.608 -3.073 5.270 1.00 76.06 171 PRO A CA 1
ATOM 1280 C C . PRO A 1 171 ? -12.165 -2.454 6.562 1.00 76.06 171 PRO A C 1
ATOM 1282 O O . PRO A 1 171 ? -11.608 -2.686 7.637 1.00 76.06 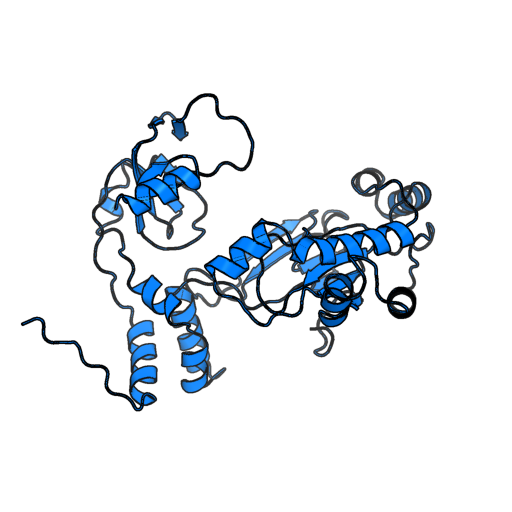171 PRO A O 1
ATOM 1285 N N . SER A 1 172 ? -13.270 -1.708 6.468 1.00 73.94 172 SER A N 1
ATOM 1286 C CA . SER A 1 172 ? -13.915 -1.028 7.592 1.00 73.94 172 SER A CA 1
ATOM 1287 C C . SER A 1 172 ? -14.947 -1.896 8.296 1.00 73.94 172 SER A C 1
ATOM 1289 O O . SER A 1 172 ? -14.995 -1.919 9.527 1.00 73.94 172 SER A O 1
ATOM 1291 N N . THR A 1 173 ? -15.771 -2.614 7.531 1.00 79.69 173 THR A N 1
ATOM 1292 C CA . THR A 1 173 ? -16.878 -3.412 8.077 1.00 79.69 173 THR A CA 1
ATOM 1293 C C . THR A 1 173 ? -16.569 -4.901 8.157 1.00 79.69 173 THR A C 1
ATOM 1295 O O . THR A 1 173 ? -17.176 -5.579 8.977 1.00 79.69 173 THR A O 1
ATOM 1298 N N . GLY A 1 174 ? -15.651 -5.411 7.329 1.00 80.19 174 GLY A N 1
ATOM 1299 C CA . GLY A 1 174 ? -15.367 -6.839 7.155 1.00 80.19 174 GLY A CA 1
ATOM 1300 C C . GLY A 1 174 ? -16.302 -7.565 6.179 1.00 80.19 174 GLY A C 1
ATOM 1301 O O . GLY A 1 174 ? -16.159 -8.772 5.984 1.00 80.19 174 GLY A O 1
ATOM 1302 N N . GLU A 1 175 ? -17.256 -6.861 5.557 1.00 86.69 175 GLU A N 1
ATOM 1303 C CA . GLU A 1 175 ? -18.203 -7.431 4.592 1.00 86.69 175 GLU A CA 1
ATOM 1304 C C . GLU A 1 175 ? -17.485 -8.135 3.427 1.00 86.69 175 GLU A C 1
ATOM 1306 O O . GLU A 1 175 ? -16.552 -7.592 2.828 1.00 86.69 175 GLU A O 1
ATOM 1311 N N . LYS A 1 176 ? -17.939 -9.346 3.076 1.00 89.50 176 LYS A N 1
ATOM 1312 C CA . LYS A 1 176 ? -17.379 -10.160 1.987 1.00 89.50 176 LYS A CA 1
ATOM 1313 C C . LYS A 1 176 ? -17.842 -9.660 0.609 1.00 89.50 176 LYS A C 1
ATOM 1315 O O . LYS A 1 176 ? -18.581 -10.342 -0.096 1.00 89.50 176 LYS A O 1
ATOM 1320 N N . LYS A 1 177 ? -17.386 -8.467 0.234 1.00 87.94 177 LYS A N 1
ATOM 1321 C CA . LYS A 1 177 ? -17.633 -7.817 -1.056 1.00 87.94 177 LYS A CA 1
ATOM 1322 C C . LYS A 1 177 ? -16.372 -7.078 -1.503 1.00 87.94 177 LYS A C 1
ATOM 1324 O O . LYS A 1 177 ? -15.684 -6.501 -0.661 1.00 87.94 177 LYS A O 1
ATOM 1329 N N . LEU A 1 178 ? -16.086 -7.087 -2.809 1.00 86.62 178 LEU A N 1
ATOM 1330 C CA . LEU A 1 178 ? -15.008 -6.267 -3.368 1.00 86.62 178 LEU A CA 1
ATOM 1331 C C . LEU A 1 178 ? -15.272 -4.796 -3.032 1.00 86.62 178 LEU A C 1
ATOM 1333 O O . LEU A 1 178 ? -16.369 -4.290 -3.275 1.00 86.62 178 LEU A O 1
ATOM 1337 N N . TYR A 1 179 ? -14.276 -4.137 -2.451 1.00 80.44 179 TYR A N 1
ATOM 1338 C CA . TYR A 1 179 ? -14.357 -2.746 -2.021 1.00 80.44 179 TYR A CA 1
ATOM 1339 C C . TYR A 1 179 ? -13.143 -2.002 -2.552 1.00 80.44 179 TYR A C 1
ATOM 1341 O O . TYR A 1 179 ? -12.019 -2.380 -2.237 1.00 80.44 179 TYR A O 1
ATOM 1349 N N . GLY A 1 180 ? -13.345 -0.965 -3.351 1.00 83.94 180 GLY A N 1
ATOM 1350 C CA . GLY A 1 180 ? -12.237 -0.273 -3.985 1.00 83.94 180 GLY A CA 1
ATOM 1351 C C . GLY A 1 180 ? -12.690 0.768 -4.985 1.00 83.94 180 GLY A C 1
ATOM 1352 O O . GLY A 1 180 ? -13.886 0.942 -5.225 1.00 83.94 180 GLY A O 1
ATOM 1353 N N . GLU A 1 181 ? -11.703 1.418 -5.577 1.00 82.81 181 GLU A N 1
ATOM 1354 C CA . GLU A 1 181 ? -11.882 2.419 -6.616 1.00 82.81 181 GLU A CA 1
ATOM 1355 C C . GLU A 1 181 ? -11.198 1.943 -7.895 1.00 82.81 181 GLU A C 1
ATOM 1357 O O . GLU A 1 181 ? -10.166 1.267 -7.865 1.00 82.81 181 GLU A O 1
ATOM 1362 N N . PHE A 1 182 ? -11.807 2.277 -9.028 1.00 86.69 182 PHE A N 1
ATOM 1363 C CA . PHE A 1 182 ? -11.268 2.016 -10.352 1.00 86.69 182 PHE A CA 1
ATOM 1364 C C . PHE A 1 182 ? -11.462 3.264 -11.201 1.00 86.69 182 PHE A C 1
ATOM 1366 O O . PHE A 1 182 ? -12.578 3.772 -11.326 1.00 86.69 182 PHE A O 1
ATOM 1373 N N . LEU A 1 183 ? -10.368 3.748 -11.774 1.00 76.69 183 LEU A N 1
ATOM 1374 C CA . LEU A 1 183 ? -10.326 4.950 -12.586 1.00 76.69 183 LEU A CA 1
ATOM 1375 C C . LEU A 1 183 ? -9.969 4.558 -14.021 1.00 76.69 183 LEU A C 1
ATOM 1377 O O . LEU A 1 183 ? -8.914 3.977 -14.281 1.00 76.69 183 LEU A O 1
ATOM 1381 N N . VAL A 1 184 ? -10.872 4.871 -14.951 1.00 80.38 184 VAL A N 1
ATOM 1382 C CA . VAL A 1 184 ? -10.650 4.692 -16.392 1.00 80.38 184 VAL A CA 1
ATOM 1383 C C . VAL A 1 184 ? -9.700 5.776 -16.882 1.00 80.38 184 VAL A C 1
ATOM 1385 O O . VAL A 1 184 ? -9.822 6.933 -16.483 1.00 80.38 184 VAL A O 1
ATOM 1388 N N . ASN A 1 185 ? -8.788 5.402 -17.776 1.00 76.94 185 ASN A N 1
ATOM 1389 C CA . ASN A 1 185 ? -7.810 6.301 -18.373 1.00 76.94 185 ASN A CA 1
ATOM 1390 C C . ASN A 1 185 ? -6.921 7.022 -17.334 1.00 76.94 185 ASN A C 1
ATOM 1392 O O . ASN A 1 185 ? -6.626 8.210 -17.459 1.00 76.94 185 ASN A O 1
ATOM 1396 N N . ALA A 1 186 ? -6.516 6.296 -16.292 1.00 70.19 186 ALA A N 1
ATOM 1397 C CA . ALA A 1 186 ? -5.691 6.785 -15.191 1.00 70.19 186 ALA A CA 1
ATOM 1398 C C . ALA A 1 186 ? -4.563 5.793 -14.876 1.00 70.19 186 ALA A C 1
ATOM 1400 O O . ALA A 1 186 ? -4.658 4.611 -15.210 1.00 70.19 186 ALA A O 1
ATOM 1401 N N . GLN A 1 187 ? -3.502 6.264 -14.219 1.00 73.12 187 GLN A N 1
ATOM 1402 C CA . GLN A 1 187 ? -2.326 5.459 -13.886 1.00 73.12 187 GLN A CA 1
ATOM 1403 C C . GLN A 1 187 ? -2.145 5.335 -12.368 1.00 73.12 187 GLN A C 1
ATOM 1405 O O . GLN A 1 187 ? -2.104 6.341 -11.670 1.00 73.12 187 GLN A O 1
ATOM 1410 N N . ASP A 1 188 ? -2.025 4.099 -11.877 1.00 72.81 188 ASP A N 1
ATOM 1411 C CA . ASP A 1 188 ? -1.725 3.753 -10.481 1.00 72.81 188 ASP A CA 1
ATOM 1412 C C . ASP A 1 188 ? -1.093 2.340 -10.439 1.00 72.81 188 ASP A C 1
ATOM 1414 O O . ASP A 1 188 ? -0.877 1.723 -11.485 1.00 72.81 188 ASP A O 1
ATOM 1418 N N . ILE A 1 189 ? -0.724 1.844 -9.258 1.00 67.88 189 ILE A N 1
ATOM 1419 C CA . ILE A 1 189 ? 0.314 0.822 -9.087 1.00 67.88 189 ILE A CA 1
ATOM 1420 C C . ILE A 1 189 ? -0.136 -0.484 -8.416 1.00 67.88 189 ILE A C 1
ATOM 1422 O O . ILE A 1 189 ? 0.726 -1.321 -8.133 1.00 67.88 189 ILE A O 1
ATOM 1426 N N . GLU A 1 190 ? -1.429 -0.690 -8.148 1.00 81.38 190 GLU A N 1
ATOM 1427 C CA . GLU A 1 190 ? -1.922 -1.913 -7.487 1.00 81.38 190 GLU A CA 1
ATOM 1428 C C . GLU A 1 190 ? -2.435 -2.968 -8.474 1.00 81.38 190 GLU A C 1
ATOM 1430 O O . GLU A 1 190 ? -1.865 -4.062 -8.557 1.00 81.38 190 GLU A O 1
ATOM 1435 N N . PHE A 1 191 ? -3.449 -2.640 -9.273 1.00 88.81 191 PHE A N 1
ATOM 1436 C CA . PHE A 1 191 ? -3.785 -3.382 -10.486 1.00 88.81 191 PHE A CA 1
ATOM 1437 C C . PHE A 1 191 ? -4.035 -2.414 -11.642 1.00 88.81 191 PHE A C 1
ATOM 1439 O O . PHE A 1 191 ? -4.558 -1.319 -11.449 1.00 88.81 191 PHE A O 1
ATOM 1446 N N . THR A 1 192 ? -3.696 -2.837 -12.854 1.00 88.88 192 THR A N 1
ATOM 1447 C CA . THR A 1 192 ? -3.851 -2.021 -14.060 1.00 88.88 192 THR A CA 1
ATOM 1448 C C . THR A 1 192 ? -4.466 -2.867 -15.159 1.00 88.88 192 THR A C 1
ATOM 1450 O O . THR A 1 192 ? -4.075 -4.012 -15.378 1.00 88.88 192 THR A O 1
ATOM 1453 N N . VAL A 1 193 ? -5.440 -2.301 -15.857 1.00 90.06 193 VAL A N 1
ATOM 1454 C CA . VAL A 1 193 ? -5.971 -2.830 -17.107 1.00 90.06 193 VAL A CA 1
ATOM 1455 C C . VAL A 1 193 ? -5.347 -2.014 -18.230 1.00 90.06 193 VAL A C 1
ATOM 1457 O O . VAL A 1 193 ? -5.553 -0.808 -18.286 1.00 90.06 193 VAL A O 1
ATOM 1460 N N . GLN A 1 194 ? -4.592 -2.657 -19.112 1.00 90.38 194 GLN A N 1
ATOM 1461 C CA . GLN A 1 194 ? -4.055 -2.033 -20.319 1.00 90.38 194 GLN A CA 1
ATOM 1462 C C . GLN A 1 194 ? -4.723 -2.689 -21.517 1.00 90.38 194 GLN A C 1
ATOM 1464 O O . GLN A 1 194 ? -4.530 -3.884 -21.735 1.00 90.38 194 GLN A O 1
ATOM 1469 N N . GLU A 1 195 ? -5.531 -1.928 -22.256 1.00 89.19 195 GLU A N 1
ATOM 1470 C CA . GLU A 1 195 ? -6.207 -2.396 -23.473 1.00 89.19 195 GLU A CA 1
ATOM 1471 C C . GLU A 1 195 ? -6.950 -3.725 -23.244 1.00 89.19 195 GLU A C 1
ATOM 1473 O O . GLU A 1 195 ? -6.716 -4.735 -23.903 1.00 89.19 195 GLU A O 1
ATOM 1478 N N . SER A 1 196 ? -7.824 -3.737 -22.233 1.00 90.94 196 SER A N 1
ATOM 1479 C CA . SER A 1 196 ? -8.602 -4.911 -21.802 1.00 90.94 196 SER A CA 1
ATOM 1480 C C . SER A 1 196 ? -7.796 -6.088 -21.224 1.00 90.94 196 SER A C 1
ATOM 1482 O O . SER A 1 196 ? -8.385 -7.118 -20.893 1.00 90.94 196 SER A O 1
ATOM 1484 N N . ARG A 1 197 ? -6.480 -5.950 -21.017 1.00 91.81 197 ARG A N 1
ATOM 1485 C CA . ARG A 1 197 ? -5.649 -6.949 -20.329 1.00 91.81 197 ARG A CA 1
ATOM 1486 C C . ARG A 1 197 ? -5.394 -6.559 -18.875 1.00 91.81 197 ARG A C 1
ATOM 1488 O O . ARG A 1 197 ? -4.816 -5.509 -18.612 1.00 91.81 197 ARG A O 1
ATOM 1495 N N . LEU A 1 198 ? -5.786 -7.425 -17.937 1.00 92.56 198 LEU A N 1
ATOM 1496 C CA . LEU A 1 198 ? -5.559 -7.236 -16.501 1.00 92.56 198 LEU A CA 1
ATOM 1497 C C . LEU A 1 198 ? -4.126 -7.605 -16.095 1.00 92.56 198 LEU A C 1
ATOM 1499 O O . LEU A 1 198 ? -3.633 -8.685 -16.424 1.00 92.56 198 LEU A O 1
ATOM 1503 N N . TRP A 1 199 ? -3.520 -6.742 -15.289 1.00 91.69 199 TRP A N 1
ATOM 1504 C CA . TRP A 1 199 ? -2.226 -6.934 -14.654 1.00 91.69 199 TRP A CA 1
ATOM 1505 C C . TRP A 1 199 ? -2.308 -6.642 -13.158 1.00 91.69 199 TRP A C 1
ATOM 1507 O O . TRP A 1 199 ? -2.907 -5.659 -12.727 1.00 91.69 199 TRP A O 1
ATOM 1517 N N . MET A 1 200 ? -1.669 -7.495 -12.368 1.00 90.25 200 MET A N 1
ATOM 1518 C CA . MET A 1 200 ? -1.560 -7.390 -10.921 1.00 90.25 200 MET A CA 1
ATOM 1519 C C . MET A 1 200 ? -0.155 -6.895 -10.574 1.00 90.25 200 MET A C 1
ATOM 1521 O O . MET A 1 200 ? 0.824 -7.598 -10.822 1.00 90.25 200 MET A O 1
ATOM 1525 N N . LEU A 1 201 ? -0.047 -5.701 -9.999 1.00 85.88 201 LEU A N 1
ATOM 1526 C CA . LEU A 1 201 ? 1.235 -5.044 -9.738 1.00 85.88 201 LEU A CA 1
ATOM 1527 C C . LEU A 1 201 ? 1.632 -5.134 -8.262 1.00 85.88 201 LEU A C 1
ATOM 1529 O O . LEU A 1 201 ? 2.804 -5.330 -7.949 1.00 85.88 201 LEU A O 1
ATOM 1533 N N . GLN A 1 202 ? 0.664 -5.047 -7.348 1.00 83.62 202 GLN A N 1
ATOM 1534 C CA . GLN A 1 202 ? 0.909 -5.178 -5.916 1.00 83.62 202 GLN A CA 1
ATOM 1535 C C . GLN A 1 202 ? -0.221 -5.942 -5.227 1.00 83.62 202 GLN A C 1
ATOM 1537 O O . GLN A 1 202 ? -1.400 -5.708 -5.470 1.00 83.62 202 GLN A O 1
ATOM 1542 N N . CYS A 1 203 ? 0.142 -6.836 -4.310 1.00 80.88 203 CYS A N 1
ATOM 1543 C CA . CYS A 1 203 ? -0.792 -7.443 -3.371 1.00 80.88 203 CYS A CA 1
ATOM 1544 C C . CYS A 1 203 ? -0.127 -7.515 -2.000 1.00 80.88 203 CYS A C 1
ATOM 1546 O O . CYS A 1 203 ? 0.992 -8.007 -1.864 1.00 80.88 203 CYS A O 1
ATOM 1548 N N . ARG A 1 204 ? -0.828 -7.041 -0.974 1.00 79.12 204 ARG A N 1
ATOM 1549 C CA . ARG A 1 204 ? -0.383 -7.085 0.421 1.00 79.12 204 ARG A CA 1
ATOM 1550 C C . ARG A 1 204 ? -1.563 -7.384 1.328 1.00 79.12 204 ARG A C 1
ATOM 1552 O O . ARG A 1 204 ? -2.716 -7.223 0.930 1.00 79.12 204 ARG A O 1
ATOM 1559 N N . SER A 1 205 ? -1.277 -7.773 2.565 1.00 72.75 205 SER A N 1
ATOM 1560 C CA . SER A 1 205 ? -2.307 -7.830 3.598 1.00 72.75 205 SER A CA 1
ATOM 1561 C C . SER A 1 205 ? -2.950 -6.451 3.743 1.00 72.75 205 SER A C 1
ATOM 1563 O O . SER A 1 205 ? -2.292 -5.485 4.128 1.00 72.75 205 SER A O 1
ATOM 1565 N N . GLY A 1 206 ? -4.237 -6.358 3.405 1.00 68.81 206 GLY A N 1
ATOM 1566 C CA . GLY A 1 206 ? -4.987 -5.113 3.518 1.00 68.81 206 GLY A CA 1
ATOM 1567 C C . GLY A 1 206 ? -5.048 -4.657 4.972 1.00 68.81 206 GLY A C 1
ATOM 1568 O O . GLY A 1 206 ? -5.465 -5.434 5.847 1.00 68.81 206 GLY A O 1
ATOM 1569 N N . LYS A 1 207 ? -4.643 -3.402 5.210 1.00 72.81 207 LYS A N 1
ATOM 1570 C CA . LYS A 1 207 ? -4.916 -2.709 6.471 1.00 72.81 207 LYS A CA 1
ATOM 1571 C C . LYS A 1 207 ? -6.426 -2.658 6.662 1.00 72.81 207 LYS A C 1
ATOM 1573 O O . LYS A 1 207 ? -7.173 -2.446 5.710 1.00 72.81 207 LYS A O 1
ATOM 1578 N N . ARG A 1 208 ? -6.860 -2.913 7.886 1.00 77.25 208 ARG A N 1
ATOM 1579 C CA . ARG A 1 208 ? -8.267 -3.040 8.247 1.00 77.25 208 ARG A CA 1
ATOM 1580 C C . ARG A 1 208 ? -8.476 -2.509 9.650 1.00 77.25 208 ARG A C 1
ATOM 1582 O O . ARG A 1 208 ? -7.518 -2.256 10.374 1.00 77.25 208 ARG A O 1
ATOM 1589 N N . THR A 1 209 ? -9.732 -2.356 10.006 1.00 77.75 209 THR A N 1
ATOM 1590 C CA . THR A 1 209 ? -10.154 -1.893 11.323 1.00 77.75 209 THR A CA 1
ATOM 1591 C C . THR A 1 209 ? -10.278 -3.075 12.268 1.00 77.75 209 THR A C 1
ATOM 1593 O O . THR A 1 209 ? -10.399 -4.215 11.812 1.00 77.75 209 THR A O 1
ATOM 1596 N N . GLY A 1 210 ? -10.319 -2.823 13.577 1.00 81.00 210 GLY A N 1
ATOM 1597 C CA . GLY A 1 210 ? -10.539 -3.893 14.546 1.00 81.00 210 GLY A CA 1
ATOM 1598 C C . GLY A 1 210 ? -11.798 -4.716 14.272 1.00 81.00 210 GLY A C 1
ATOM 1599 O O . GLY A 1 210 ? -11.746 -5.943 14.160 1.00 81.00 210 GLY A O 1
ATOM 1600 N N . LYS A 1 211 ? -12.919 -4.025 14.035 1.00 83.19 211 LYS A N 1
ATOM 1601 C CA . LYS A 1 211 ? -14.196 -4.642 13.655 1.00 83.19 211 LYS A CA 1
ATOM 1602 C C . LYS A 1 211 ? -14.072 -5.476 12.376 1.00 83.19 211 LYS A C 1
ATOM 1604 O O . LYS A 1 211 ? -14.530 -6.617 12.341 1.00 83.19 211 LYS A O 1
ATOM 1609 N N . GLY A 1 212 ? -13.435 -4.924 11.342 1.00 82.12 212 GLY A N 1
ATOM 1610 C CA . GLY A 1 212 ? -13.201 -5.628 10.084 1.00 82.12 212 GLY A CA 1
ATOM 1611 C C . GLY A 1 212 ? -12.326 -6.870 10.264 1.00 82.12 212 GLY A C 1
ATOM 1612 O O . GLY A 1 212 ? -12.640 -7.918 9.708 1.00 82.12 212 GLY A O 1
ATOM 1613 N N . ALA A 1 213 ? -11.264 -6.793 11.071 1.00 87.12 213 ALA A N 1
ATOM 1614 C CA . ALA A 1 213 ? -10.371 -7.917 11.350 1.00 87.12 213 ALA A CA 1
ATOM 1615 C C . ALA A 1 213 ? -11.114 -9.100 11.982 1.00 87.12 213 ALA A C 1
ATOM 1617 O O . ALA A 1 213 ? -11.026 -10.215 11.464 1.00 87.12 213 ALA A O 1
ATOM 1618 N N . VAL A 1 214 ? -11.880 -8.840 13.048 1.00 91.00 214 VAL A N 1
ATOM 1619 C CA . VAL A 1 214 ? -12.655 -9.862 13.766 1.00 91.00 214 VAL A CA 1
ATOM 1620 C C . VAL A 1 214 ? -13.699 -10.494 12.853 1.00 91.00 214 VAL A C 1
ATOM 1622 O O . VAL A 1 214 ? -13.724 -11.717 12.717 1.00 91.00 214 VAL A O 1
ATOM 1625 N N . LYS A 1 215 ? -14.497 -9.681 12.150 1.00 91.00 215 LYS A N 1
ATOM 1626 C CA . LYS A 1 215 ? -15.507 -10.200 11.222 1.00 91.00 215 LYS A CA 1
ATOM 1627 C C . LYS A 1 215 ? -14.894 -11.088 10.137 1.00 91.00 215 LYS A C 1
ATOM 1629 O O . LYS A 1 215 ? -15.396 -12.174 9.863 1.00 91.00 215 LYS A O 1
ATOM 1634 N N . ILE A 1 216 ? -13.804 -10.642 9.508 1.00 89.81 216 ILE A N 1
ATOM 1635 C CA . ILE A 1 216 ? -13.143 -11.410 8.445 1.00 89.81 216 ILE A CA 1
ATOM 1636 C C . ILE A 1 216 ? -12.626 -12.742 8.989 1.00 89.81 216 ILE A C 1
ATOM 1638 O O . ILE A 1 216 ? -12.822 -13.767 8.337 1.00 89.81 216 ILE A O 1
ATOM 1642 N N . ALA A 1 217 ? -11.995 -12.737 10.165 1.00 92.38 217 ALA A N 1
ATOM 1643 C CA . ALA 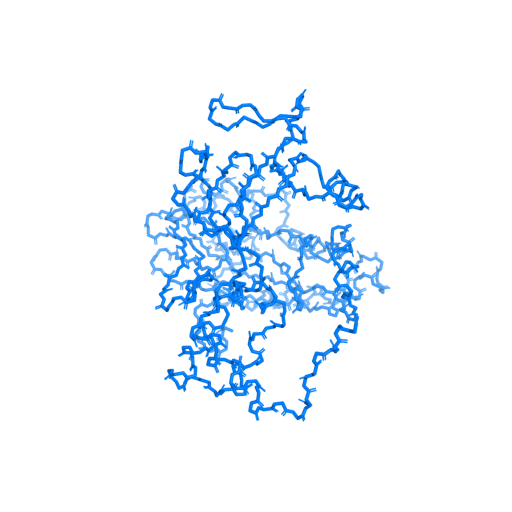A 1 217 ? -11.501 -13.947 10.810 1.00 92.38 217 ALA A CA 1
ATOM 1644 C C . ALA A 1 217 ? -12.647 -14.937 11.081 1.00 92.38 217 ALA A C 1
ATOM 1646 O O . ALA A 1 217 ? -12.540 -16.109 10.719 1.00 92.38 217 ALA A O 1
ATOM 1647 N N . VAL A 1 218 ? -13.769 -14.452 11.625 1.00 94.88 218 VAL A N 1
ATOM 1648 C CA . VAL A 1 218 ? -14.952 -15.275 11.909 1.00 94.88 218 VAL A CA 1
ATOM 1649 C C . VAL A 1 218 ? -15.565 -15.850 10.633 1.00 94.88 218 VAL A C 1
ATOM 1651 O O . VAL A 1 218 ? -15.758 -17.061 10.526 1.00 94.88 218 VAL A O 1
ATOM 1654 N N . ASP A 1 219 ? -15.784 -15.014 9.619 1.00 94.06 219 ASP A N 1
ATOM 1655 C CA . ASP A 1 219 ? -16.321 -15.443 8.327 1.00 94.06 219 ASP A CA 1
ATOM 1656 C C . ASP A 1 219 ? -15.405 -16.467 7.624 1.00 94.06 219 ASP A C 1
ATOM 1658 O O . ASP A 1 219 ? -15.889 -17.327 6.888 1.00 94.06 219 ASP A O 1
ATOM 1662 N N . MET A 1 220 ? -14.079 -16.367 7.783 1.00 92.38 220 MET A N 1
ATOM 1663 C CA . MET A 1 220 ? -13.130 -17.318 7.187 1.00 92.38 220 MET A CA 1
ATOM 1664 C C . MET A 1 220 ? -13.161 -18.684 7.879 1.00 92.38 220 MET A C 1
ATOM 1666 O O . MET A 1 220 ? -13.055 -19.693 7.182 1.00 92.38 220 MET A O 1
ATOM 1670 N N . VAL A 1 221 ? -13.360 -18.728 9.200 1.00 95.31 221 VAL A N 1
ATOM 1671 C CA . VAL A 1 221 ? -13.575 -19.985 9.939 1.00 95.31 221 VAL A CA 1
ATOM 1672 C C . VAL A 1 221 ? -14.914 -20.606 9.559 1.00 95.31 221 VAL A C 1
ATOM 1674 O O . VAL A 1 221 ? -14.961 -21.774 9.181 1.00 95.31 221 VAL A O 1
ATOM 1677 N N . ASN A 1 222 ? -15.993 -19.818 9.571 1.00 94.06 222 ASN A N 1
ATOM 1678 C CA . ASN A 1 222 ? -17.329 -20.288 9.194 1.00 94.06 222 ASN A CA 1
ATOM 1679 C C . ASN A 1 222 ? -17.379 -20.780 7.739 1.00 94.06 222 ASN A C 1
ATOM 1681 O O . ASN A 1 222 ? -18.097 -21.723 7.421 1.00 94.06 222 ASN A O 1
ATOM 1685 N N . GLY A 1 223 ? -16.594 -20.159 6.854 1.00 91.56 223 GLY A N 1
ATOM 1686 C CA . GLY A 1 223 ? -16.435 -20.575 5.462 1.00 91.56 223 GLY A CA 1
ATOM 1687 C C . GLY A 1 223 ? -15.462 -21.738 5.236 1.00 91.56 223 GLY A C 1
ATOM 1688 O O . GLY A 1 223 ? -15.228 -22.079 4.081 1.00 91.56 223 GLY A O 1
ATOM 1689 N N . GLY A 1 224 ? -14.862 -22.308 6.288 1.00 92.69 224 GLY A N 1
ATOM 1690 C CA . GLY A 1 224 ? -13.932 -23.438 6.195 1.00 92.69 224 GLY A CA 1
ATOM 1691 C C . GLY A 1 224 ? -12.583 -23.121 5.538 1.00 92.69 224 GLY A C 1
ATOM 1692 O O . GLY A 1 224 ? -11.879 -24.038 5.127 1.00 92.69 224 GLY A O 1
ATOM 1693 N N . LEU A 1 225 ? -12.214 -21.841 5.413 1.00 90.69 225 LEU A N 1
ATOM 1694 C CA . LEU A 1 225 ? -10.950 -21.423 4.790 1.00 90.69 225 LEU A CA 1
ATOM 1695 C C . LEU A 1 225 ? -9.758 -21.540 5.746 1.00 90.69 225 LEU A C 1
ATOM 1697 O O . LEU A 1 225 ? -8.632 -21.730 5.295 1.00 90.69 225 LEU A O 1
ATOM 1701 N N . ILE A 1 226 ? -10.000 -21.380 7.048 1.00 93.12 226 ILE A N 1
ATOM 1702 C CA . ILE A 1 226 ? -8.992 -21.457 8.113 1.00 93.12 226 ILE A CA 1
ATOM 1703 C C . ILE A 1 226 ? -9.603 -22.085 9.369 1.00 93.12 226 ILE A C 1
ATOM 1705 O O . ILE A 1 226 ? -10.822 -22.093 9.534 1.00 93.12 226 ILE A O 1
ATOM 1709 N N . ASP A 1 227 ? -8.761 -22.559 10.287 1.00 95.06 227 ASP A N 1
ATOM 1710 C CA . ASP A 1 227 ? -9.200 -22.981 11.618 1.00 95.06 227 ASP A CA 1
ATOM 1711 C C . ASP A 1 227 ? -9.223 -21.810 12.624 1.00 95.06 227 ASP A C 1
ATOM 1713 O O . ASP A 1 227 ? -8.647 -20.738 12.406 1.00 95.06 227 ASP A O 1
ATOM 1717 N N . ALA A 1 228 ? -9.879 -22.019 13.770 1.00 95.50 228 ALA A N 1
ATOM 1718 C CA . ALA A 1 228 ? -9.979 -21.007 14.825 1.00 95.50 228 ALA A CA 1
ATOM 1719 C C . ALA A 1 228 ? -8.607 -20.610 15.409 1.00 95.50 228 ALA A C 1
ATOM 1721 O O . ALA A 1 228 ? -8.407 -19.468 15.823 1.00 95.50 228 ALA A O 1
ATOM 1722 N N . ARG A 1 229 ? -7.633 -21.531 15.413 1.00 94.31 229 ARG A N 1
ATOM 1723 C CA . ARG A 1 229 ? -6.266 -21.258 15.882 1.00 94.31 229 ARG A CA 1
ATOM 1724 C C . ARG A 1 229 ? -5.541 -20.269 14.965 1.00 94.31 229 ARG A C 1
ATOM 1726 O O . ARG A 1 229 ? -4.807 -19.411 15.452 1.00 94.31 229 ARG A O 1
ATOM 1733 N N . THR A 1 230 ? -5.742 -20.384 13.658 1.00 90.81 230 THR A N 1
ATOM 1734 C CA . THR A 1 230 ? -5.208 -19.473 12.641 1.00 90.81 230 THR A CA 1
ATOM 1735 C C . THR A 1 230 ? -5.919 -18.129 12.712 1.00 90.81 230 THR A C 1
ATOM 1737 O O . THR A 1 230 ? -5.255 -17.096 12.711 1.00 90.81 230 THR A O 1
ATOM 1740 N N . ALA A 1 231 ? -7.246 -18.137 12.873 1.00 91.88 231 ALA A N 1
ATOM 1741 C CA . ALA A 1 231 ? -8.061 -16.930 13.003 1.00 91.88 231 ALA A CA 1
ATOM 1742 C C . ALA A 1 231 ? -7.590 -16.008 14.139 1.00 91.88 231 ALA A C 1
ATOM 1744 O O . ALA A 1 231 ? -7.471 -14.802 13.933 1.00 91.88 231 ALA A O 1
ATOM 1745 N N . ILE A 1 232 ? -7.238 -16.564 15.305 1.00 93.62 232 ILE A N 1
ATOM 1746 C CA . ILE A 1 232 ? -6.728 -15.780 16.445 1.00 93.62 232 ILE A CA 1
ATOM 1747 C C . ILE A 1 232 ? -5.435 -15.036 16.104 1.00 93.62 232 ILE A C 1
ATOM 1749 O O . ILE A 1 232 ? -5.246 -13.906 16.537 1.00 93.62 232 ILE A O 1
ATOM 1753 N N . LYS A 1 233 ? -4.557 -15.629 15.289 1.00 89.50 233 LYS A N 1
ATOM 1754 C CA . LYS A 1 233 ? -3.298 -14.992 14.873 1.00 89.50 233 LYS A CA 1
ATOM 1755 C C . LYS A 1 233 ? -3.497 -13.885 13.836 1.00 89.50 233 LYS A C 1
ATOM 1757 O O . LYS A 1 233 ? -2.579 -13.106 13.611 1.00 89.50 233 LYS A O 1
ATOM 1762 N N . MET A 1 234 ? -4.660 -13.825 13.187 1.00 84.50 234 MET A N 1
ATOM 1763 C CA . MET A 1 234 ? -4.974 -12.795 12.192 1.00 84.50 234 MET A CA 1
ATOM 1764 C C . MET A 1 234 ? -5.463 -11.481 12.812 1.00 84.50 234 MET A C 1
ATOM 1766 O O . MET A 1 234 ? -5.538 -10.479 12.100 1.00 84.50 234 MET A O 1
ATOM 1770 N N . VAL A 1 235 ? -5.825 -11.479 14.100 1.00 88.25 235 VAL A N 1
ATOM 1771 C CA . VAL A 1 235 ? -6.308 -10.293 14.817 1.00 88.25 235 VAL A CA 1
ATOM 1772 C C . VAL A 1 235 ? -5.272 -9.897 15.865 1.00 88.25 235 VAL A C 1
ATOM 1774 O O . VAL A 1 235 ? -5.174 -10.496 16.932 1.00 88.25 235 VAL A O 1
ATOM 1777 N N . GLU A 1 236 ? -4.478 -8.880 15.544 1.00 84.38 236 GLU A N 1
ATOM 1778 C CA . GLU A 1 236 ? -3.498 -8.298 16.460 1.00 84.38 236 GLU A CA 1
ATOM 1779 C C . GLU A 1 236 ? -4.178 -7.658 17.689 1.00 84.38 236 GLU A C 1
ATOM 1781 O O . GLU A 1 236 ? -5.287 -7.134 17.570 1.00 84.38 236 GLU A O 1
ATOM 1786 N N . PRO A 1 237 ? -3.534 -7.627 18.873 1.00 86.19 237 PRO A N 1
ATOM 1787 C CA . PRO A 1 237 ? -4.136 -7.060 20.087 1.00 86.19 237 PRO A CA 1
ATOM 1788 C C . PRO A 1 237 ? -4.638 -5.616 19.931 1.00 86.19 237 PRO A C 1
ATOM 1790 O O . PRO A 1 237 ? -5.693 -5.265 20.454 1.00 86.19 237 PRO A O 1
ATOM 1793 N N . GLN A 1 238 ? -3.930 -4.802 19.146 1.00 77.06 238 GLN A N 1
ATOM 1794 C CA . GLN A 1 238 ? -4.285 -3.405 18.862 1.00 77.06 238 GLN A CA 1
ATOM 1795 C C . GLN A 1 238 ? -5.635 -3.281 18.134 1.00 77.06 238 GLN A C 1
ATOM 1797 O O . GLN A 1 238 ? -6.345 -2.290 18.284 1.00 77.06 238 GLN A O 1
ATOM 1802 N N . TYR A 1 239 ? -6.040 -4.299 17.370 1.00 81.62 239 TYR A N 1
ATOM 1803 C CA . TYR A 1 239 ? -7.361 -4.338 16.745 1.00 81.62 239 TYR A CA 1
ATOM 1804 C C . TYR A 1 239 ? -8.481 -4.557 17.758 1.00 81.62 239 TYR A C 1
ATOM 1806 O O . TYR A 1 239 ? -9.565 -3.999 17.593 1.00 81.62 239 TYR A O 1
ATOM 1814 N N . LEU A 1 240 ? -8.235 -5.330 18.816 1.00 84.94 240 LEU A N 1
ATOM 1815 C CA . LEU A 1 240 ? -9.206 -5.481 19.898 1.00 84.94 240 LEU A CA 1
ATOM 1816 C C . LEU A 1 240 ? -9.341 -4.172 20.677 1.00 84.94 240 LEU A C 1
ATOM 1818 O O . LEU A 1 240 ? -10.461 -3.743 20.937 1.00 84.94 240 LEU A O 1
ATOM 1822 N N . GLU A 1 241 ? -8.228 -3.489 20.952 1.00 80.62 241 GLU A N 1
ATOM 1823 C CA . GLU A 1 241 ? -8.234 -2.162 21.581 1.00 80.62 241 GLU A CA 1
ATOM 1824 C C . GLU A 1 241 ? -9.067 -1.148 20.783 1.00 80.62 241 GLU A C 1
ATOM 1826 O O . GLU A 1 241 ? -9.874 -0.425 21.364 1.00 80.62 241 GLU A O 1
ATOM 1831 N N . GLN A 1 242 ? -8.971 -1.163 19.447 1.00 73.44 242 GLN A N 1
ATOM 1832 C CA . GLN A 1 242 ? -9.802 -0.308 18.593 1.00 73.44 242 GLN A CA 1
ATOM 1833 C C . GLN A 1 242 ? -11.302 -0.556 18.753 1.00 73.44 242 GLN A C 1
ATOM 1835 O O . GLN A 1 242 ? -12.091 0.386 18.704 1.00 73.44 242 GLN A O 1
ATOM 1840 N N . ILE A 1 243 ? -11.718 -1.814 18.924 1.00 79.56 243 ILE A N 1
ATOM 1841 C CA . ILE A 1 243 ? -13.132 -2.139 19.166 1.00 79.56 243 ILE A CA 1
ATOM 1842 C C . ILE A 1 243 ? -13.566 -1.628 20.542 1.00 79.56 243 ILE A C 1
ATOM 1844 O O . ILE A 1 243 ? -14.731 -1.288 20.724 1.00 79.56 243 ILE A O 1
ATOM 1848 N N . LEU A 1 244 ? -12.628 -1.537 21.487 1.00 79.56 244 LEU A N 1
ATOM 1849 C CA . LEU A 1 244 ? -12.843 -0.981 22.817 1.00 79.56 244 LEU A CA 1
ATOM 1850 C C . LEU A 1 244 ? -12.801 0.560 22.844 1.00 79.56 244 LEU A C 1
ATOM 1852 O O . LEU A 1 244 ? -13.074 1.152 23.891 1.00 79.56 244 LEU A O 1
ATOM 1856 N N . HIS A 1 245 ? -12.520 1.229 21.718 1.00 77.31 245 HIS A N 1
ATOM 1857 C CA . HIS A 1 245 ? -12.587 2.685 21.651 1.00 77.31 245 HIS A CA 1
ATOM 1858 C C . HIS A 1 245 ? -14.028 3.207 21.749 1.00 77.31 245 HIS A C 1
ATOM 1860 O O . HIS A 1 245 ? -14.964 2.575 21.241 1.00 77.31 245 HIS A O 1
ATOM 1866 N N . PRO A 1 246 ? -14.217 4.397 22.348 1.00 75.38 246 PRO A N 1
ATOM 1867 C CA . PRO A 1 246 ? -15.537 4.985 22.494 1.00 75.38 246 PRO A CA 1
ATOM 1868 C C . PRO A 1 246 ? -16.231 5.234 21.147 1.00 75.38 246 PRO A C 1
ATOM 1870 O O . PRO A 1 246 ? -15.595 5.539 20.135 1.00 75.38 246 PRO A O 1
ATOM 1873 N N . GLN A 1 247 ? -17.557 5.138 21.154 1.00 76.62 247 GLN A N 1
ATOM 1874 C CA . GLN A 1 247 ? -18.430 5.476 20.025 1.00 76.62 247 GLN A CA 1
ATOM 1875 C C . GLN A 1 247 ? -19.280 6.694 20.387 1.00 76.62 247 GLN A C 1
ATOM 1877 O O . GLN A 1 247 ? -19.329 7.074 21.548 1.00 76.62 247 GLN A O 1
ATOM 1882 N N . PHE A 1 248 ? -19.961 7.328 19.432 1.00 80.00 248 PHE A N 1
ATOM 1883 C CA . PHE A 1 248 ? -20.970 8.328 19.799 1.00 80.00 248 PHE A CA 1
ATOM 1884 C C . PHE A 1 248 ? -22.240 7.645 20.320 1.00 80.00 248 PHE A C 1
ATOM 1886 O O . PHE A 1 248 ? -22.695 6.668 19.729 1.00 80.00 248 PHE A O 1
ATOM 1893 N N . GLU A 1 249 ? -22.818 8.193 21.393 1.00 71.38 249 GLU A N 1
ATOM 1894 C CA . GLU A 1 249 ? -23.981 7.626 22.098 1.00 71.38 249 GLU A CA 1
ATOM 1895 C C . GLU A 1 249 ? -25.221 7.488 21.201 1.00 71.38 249 GLU A C 1
ATOM 1897 O O . GLU A 1 249 ? -25.849 6.434 21.179 1.00 71.38 249 GLU A O 1
ATOM 1902 N N . ASP A 1 250 ? -25.525 8.514 20.401 1.00 74.38 250 ASP A N 1
ATOM 1903 C CA . ASP A 1 250 ? -26.582 8.467 19.389 1.00 74.38 250 ASP A CA 1
ATOM 1904 C C . ASP A 1 250 ? -26.281 9.427 18.229 1.00 74.38 250 ASP A C 1
ATOM 1906 O O . ASP A 1 250 ? -26.201 10.647 18.401 1.00 74.38 250 ASP A O 1
ATOM 1910 N N . SER A 1 251 ? -26.148 8.864 17.024 1.00 72.75 251 SER A N 1
ATOM 1911 C CA . SER A 1 251 ? -25.883 9.620 15.793 1.00 72.75 251 SER A CA 1
ATOM 1912 C C . SER A 1 251 ? -26.989 10.590 15.377 1.00 72.75 251 SER A C 1
ATOM 1914 O O . SER A 1 251 ? -26.725 11.589 14.709 1.00 72.75 251 SER A O 1
ATOM 1916 N N . SER A 1 252 ? -28.230 10.337 15.792 1.00 74.31 252 SER A N 1
ATOM 1917 C CA . SER A 1 252 ? -29.368 11.193 15.469 1.00 74.31 252 SER A CA 1
ATOM 1918 C C . SER A 1 252 ? -29.312 12.543 16.198 1.00 74.31 252 SER A C 1
ATOM 1920 O O . SER A 1 252 ? -29.774 13.548 15.659 1.00 74.31 252 SER A O 1
ATOM 1922 N N . THR A 1 253 ? -28.659 12.591 17.366 1.00 80.00 253 THR A N 1
ATOM 1923 C CA . THR A 1 253 ? -28.614 13.762 18.265 1.00 80.00 253 THR A CA 1
ATOM 1924 C C . THR A 1 253 ? -27.673 14.881 17.820 1.00 80.00 253 THR A C 1
ATOM 1926 O O . THR A 1 253 ? -27.620 15.931 18.463 1.00 80.00 253 THR A O 1
ATOM 1929 N N . TYR A 1 254 ? -26.895 14.661 16.757 1.00 84.88 254 TYR A N 1
ATOM 1930 C CA . TYR A 1 254 ? -25.928 15.642 16.264 1.00 84.88 254 TYR A CA 1
ATOM 1931 C C . TYR A 1 254 ? -26.043 15.954 14.778 1.00 84.88 254 TYR A C 1
ATOM 1933 O O . TYR A 1 254 ? -25.184 16.664 14.253 1.00 84.88 254 TYR A O 1
ATOM 1941 N N . LYS A 1 255 ? -27.083 15.457 14.096 1.00 85.38 255 LYS A N 1
ATOM 1942 C CA . LYS A 1 255 ? -27.267 15.674 12.652 1.00 85.38 255 LYS A CA 1
ATOM 1943 C C . LYS A 1 255 ? -27.328 17.155 12.275 1.00 85.38 255 LYS A C 1
ATOM 1945 O O . LYS A 1 255 ? -26.771 17.540 11.257 1.00 85.38 255 LYS A O 1
ATOM 1950 N N . ASP A 1 256 ? -27.936 17.982 13.120 1.00 88.62 256 ASP A N 1
ATOM 1951 C CA . ASP A 1 256 ? -28.018 19.443 12.991 1.00 88.62 256 ASP A CA 1
ATOM 1952 C C . ASP A 1 256 ? -26.663 20.157 13.160 1.00 88.62 256 ASP A C 1
ATOM 1954 O O . ASP A 1 256 ? -26.526 21.337 12.843 1.00 88.62 256 ASP A O 1
ATOM 1958 N N . LYS A 1 257 ? -25.649 19.448 13.664 1.00 88.88 257 LYS A N 1
ATOM 1959 C CA . LYS A 1 257 ? -24.312 19.981 13.969 1.00 88.88 257 LYS A CA 1
ATOM 1960 C C . LYS A 1 257 ? -23.223 19.402 13.079 1.00 88.88 257 LYS A C 1
ATOM 1962 O O . LYS A 1 257 ? -22.053 19.743 13.271 1.00 88.88 257 LYS A O 1
ATOM 1967 N N . VAL A 1 258 ? -23.593 18.543 12.130 1.00 89.56 258 VAL A N 1
ATOM 1968 C CA . VAL A 1 258 ? -22.703 18.087 11.065 1.00 89.56 258 VAL A CA 1
ATOM 1969 C C . VAL A 1 258 ? -22.445 19.265 10.133 1.00 89.56 258 VAL A C 1
ATOM 1971 O O . VAL A 1 258 ? -23.376 19.863 9.603 1.00 89.56 258 VAL A O 1
ATOM 1974 N N . ILE A 1 259 ? -21.174 19.604 9.957 1.00 89.19 259 ILE A N 1
ATOM 1975 C CA . ILE A 1 259 ? -20.735 20.741 9.135 1.00 89.19 259 ILE A CA 1
ATOM 1976 C C . ILE A 1 259 ? -20.031 20.310 7.854 1.00 89.19 259 ILE A C 1
ATOM 1978 O O . ILE A 1 259 ? -19.966 21.074 6.899 1.00 89.19 259 ILE A O 1
ATOM 1982 N N . ALA A 1 260 ? -19.524 19.079 7.816 1.00 86.62 260 ALA A N 1
ATOM 1983 C CA . ALA A 1 260 ? -18.958 18.474 6.623 1.00 86.62 260 ALA A CA 1
ATOM 1984 C C . ALA A 1 260 ? -18.997 16.954 6.714 1.00 86.62 260 ALA A C 1
ATOM 1986 O O . ALA A 1 260 ? -19.211 16.369 7.780 1.00 86.62 260 ALA A O 1
ATOM 1987 N N . LYS A 1 261 ? -18.746 16.321 5.570 1.00 83.31 261 LYS A N 1
ATOM 1988 C CA . LYS A 1 261 ? -18.577 14.881 5.458 1.00 83.31 261 LYS A CA 1
ATOM 1989 C C . LYS A 1 261 ? -17.394 14.580 4.546 1.00 83.31 261 LYS A C 1
ATOM 1991 O O . LYS A 1 261 ? -17.395 14.983 3.388 1.00 83.31 261 LYS A O 1
ATOM 1996 N N . GLY A 1 262 ? -16.392 13.901 5.089 1.00 81.94 262 GLY A N 1
ATOM 1997 C CA . GLY A 1 262 ? -15.247 13.381 4.351 1.00 81.94 262 GLY A CA 1
ATOM 1998 C C . GLY A 1 262 ? -15.377 11.887 4.064 1.00 81.94 262 GLY A C 1
ATOM 1999 O O . GLY A 1 262 ? -16.423 11.271 4.286 1.00 81.94 262 GLY A O 1
ATOM 2000 N N . LEU A 1 263 ? -14.281 11.292 3.598 1.00 72.38 263 LEU A N 1
ATOM 2001 C CA . LEU A 1 263 ? -14.173 9.843 3.458 1.00 72.38 263 LEU A CA 1
ATOM 2002 C C . LEU A 1 263 ? -13.951 9.196 4.841 1.00 72.38 263 LEU A C 1
ATOM 2004 O O . LEU A 1 263 ? -13.097 9.667 5.597 1.00 72.38 263 LEU A O 1
ATOM 2008 N N . PRO A 1 264 ? -14.674 8.115 5.191 1.00 71.88 264 PRO A N 1
ATOM 2009 C CA . PRO A 1 264 ? -14.486 7.395 6.450 1.00 71.88 264 PRO A CA 1
ATOM 2010 C C . PRO A 1 264 ? -13.192 6.562 6.419 1.00 71.88 264 PRO A C 1
ATOM 2012 O O . PRO A 1 264 ? -13.212 5.352 6.191 1.00 71.88 264 PRO A O 1
ATOM 2015 N N . ALA A 1 265 ? -12.048 7.226 6.607 1.00 68.38 265 ALA A N 1
ATOM 2016 C CA . ALA A 1 265 ? -10.722 6.620 6.462 1.00 68.38 265 ALA A CA 1
ATOM 2017 C C . ALA A 1 265 ? -10.369 5.628 7.586 1.00 68.38 265 ALA A C 1
ATOM 2019 O O . ALA A 1 265 ? -9.680 4.638 7.345 1.00 68.38 265 ALA A O 1
ATOM 2020 N N . SER A 1 266 ? -10.833 5.880 8.813 1.00 68.94 266 SER A N 1
ATOM 2021 C CA . SER A 1 266 ? -10.630 5.004 9.973 1.00 68.94 266 SER A CA 1
ATOM 2022 C C . SER A 1 266 ? -11.812 5.138 10.929 1.00 68.94 266 SER A C 1
ATOM 2024 O O . SER A 1 266 ? -12.136 6.265 11.284 1.00 68.94 266 SER A O 1
ATOM 2026 N N . PRO A 1 267 ? -12.445 4.044 11.384 1.00 70.81 267 PRO A N 1
ATOM 2027 C CA . PRO A 1 267 ? -13.614 4.091 12.250 1.00 70.81 267 PRO A CA 1
ATOM 2028 C C . PRO A 1 267 ? -13.260 4.532 13.667 1.00 70.81 267 PRO A C 1
ATOM 2030 O O . PRO A 1 267 ? -12.11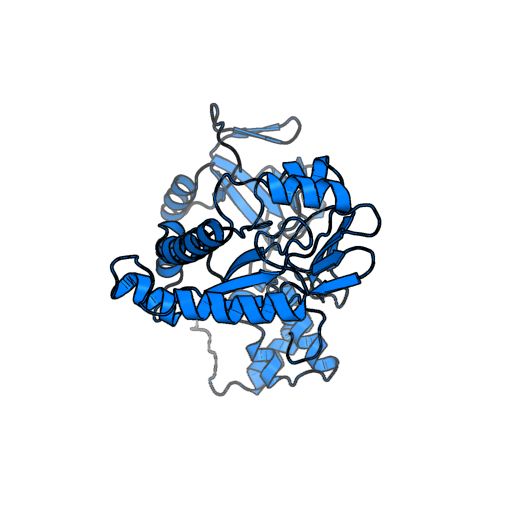6 4.422 14.108 1.00 70.81 267 PRO A O 1
ATOM 2033 N N . GLY A 1 268 ? -14.288 4.965 14.390 1.00 77.25 268 GLY A N 1
ATOM 2034 C CA . GLY A 1 268 ? -14.190 5.443 15.765 1.00 77.25 268 GLY A CA 1
ATOM 2035 C C . GLY A 1 268 ? -14.763 6.845 15.926 1.00 77.25 268 GLY A C 1
ATOM 2036 O O . GLY A 1 268 ? -15.066 7.531 14.947 1.00 77.25 268 GLY A O 1
ATOM 2037 N N . ALA A 1 269 ? -14.926 7.257 17.178 1.00 85.56 269 ALA A N 1
ATOM 2038 C CA . ALA A 1 269 ? -15.370 8.592 17.537 1.00 85.56 269 ALA A CA 1
ATOM 2039 C C . ALA A 1 269 ? -14.228 9.334 18.237 1.00 85.56 269 ALA A C 1
ATOM 2041 O O . ALA A 1 269 ? -13.708 8.876 19.252 1.00 85.56 269 ALA A O 1
ATOM 2042 N N . ALA A 1 270 ? -13.843 10.484 17.690 1.00 89.19 270 ALA A N 1
ATOM 2043 C CA . ALA A 1 270 ? -12.834 11.353 18.281 1.00 89.19 270 ALA A CA 1
ATOM 2044 C C . ALA A 1 270 ? -13.468 12.684 18.688 1.00 89.19 270 ALA A C 1
ATOM 2046 O O . ALA A 1 270 ? -14.332 13.209 17.986 1.00 89.19 270 ALA A O 1
ATOM 2047 N N . MET A 1 271 ? -13.028 13.238 19.816 1.00 91.50 271 MET A N 1
ATOM 2048 C CA . MET A 1 271 ? -13.427 14.557 20.295 1.00 91.50 271 MET A CA 1
ATOM 2049 C C . MET A 1 271 ? -12.209 15.247 20.898 1.00 91.50 271 MET A C 1
ATOM 2051 O O . MET A 1 271 ? -11.539 14.686 21.762 1.00 91.50 271 MET A O 1
ATOM 2055 N N . GLY A 1 272 ? -11.946 16.477 20.476 1.00 92.69 272 GLY A N 1
ATOM 2056 C CA . GLY A 1 272 ? -10.794 17.229 20.950 1.00 92.69 272 GLY A CA 1
ATOM 2057 C C . GLY A 1 272 ? -10.826 18.680 20.508 1.00 92.69 272 GLY A C 1
ATOM 2058 O O . GLY A 1 272 ? -11.726 19.111 19.788 1.00 92.69 272 GLY A O 1
ATOM 2059 N N . GLN A 1 273 ? -9.841 19.431 20.973 1.00 94.19 273 GLN A N 1
ATOM 2060 C CA . GLN A 1 273 ? -9.598 20.793 20.530 1.00 94.19 273 GLN A CA 1
ATOM 2061 C C . GLN A 1 273 ? -8.790 20.775 19.231 1.00 94.19 273 GLN A C 1
ATOM 2063 O O . GLN A 1 273 ? -7.830 20.010 19.120 1.00 94.19 273 GLN A O 1
ATOM 2068 N N . ILE A 1 274 ? -9.186 21.575 18.244 1.00 91.81 274 ILE A N 1
ATOM 2069 C CA . ILE A 1 274 ? -8.502 21.598 16.953 1.00 91.81 274 ILE A CA 1
ATOM 2070 C C . ILE A 1 274 ? -7.119 22.247 17.076 1.00 91.81 274 ILE A C 1
ATOM 2072 O O . ILE A 1 274 ? -6.974 23.272 17.738 1.00 91.81 274 ILE A O 1
ATOM 2076 N N . VAL A 1 275 ? -6.127 21.641 16.431 1.00 92.06 275 VAL A N 1
ATOM 2077 C CA . VAL A 1 275 ? -4.763 22.164 16.263 1.00 92.06 275 VAL A CA 1
ATOM 2078 C C . VAL A 1 275 ? -4.335 21.991 14.808 1.00 92.06 275 VAL A C 1
ATOM 2080 O O . VAL A 1 275 ? -4.856 21.121 14.098 1.00 92.06 275 VAL A O 1
ATOM 2083 N N . PHE A 1 276 ? -3.388 22.813 14.358 1.00 88.25 276 PHE A N 1
ATOM 2084 C CA . PHE A 1 276 ? -2.983 22.872 12.946 1.00 88.25 276 PHE A CA 1
ATOM 2085 C C . PHE A 1 276 ? -1.568 22.358 12.673 1.00 88.25 276 PHE A C 1
ATOM 2087 O O . PHE A 1 276 ? -1.168 22.249 11.513 1.00 88.25 276 PHE A O 1
ATOM 2094 N N . SER A 1 277 ? -0.818 21.998 13.717 1.00 87.25 277 SER A N 1
ATOM 2095 C CA . SER A 1 277 ? 0.516 21.417 13.591 1.00 87.25 277 SER A CA 1
ATOM 2096 C C . SER A 1 277 ? 0.649 20.130 14.409 1.00 87.25 277 SER A C 1
ATOM 2098 O O . SER A 1 277 ? -0.027 19.928 15.421 1.00 87.25 277 SER A O 1
ATOM 2100 N N . ALA A 1 278 ? 1.518 19.230 13.944 1.00 85.31 278 ALA A N 1
ATOM 2101 C CA . ALA A 1 278 ? 1.829 18.007 14.678 1.00 85.31 278 ALA A CA 1
ATOM 2102 C C . ALA A 1 278 ? 2.548 18.312 16.004 1.00 85.31 278 ALA A C 1
ATOM 2104 O O . ALA A 1 278 ? 2.271 17.650 17.000 1.00 85.31 278 ALA A O 1
ATOM 2105 N N . ASP A 1 279 ? 3.394 19.344 16.028 1.00 87.44 279 ASP A N 1
ATOM 2106 C CA . ASP A 1 279 ? 4.126 19.765 17.225 1.00 87.44 279 ASP A CA 1
ATOM 2107 C C . ASP A 1 279 ? 3.163 20.274 18.312 1.00 87.44 279 ASP A C 1
ATOM 2109 O O . ASP A 1 279 ? 3.280 19.890 19.476 1.00 87.44 279 ASP A O 1
ATOM 2113 N N . ASP A 1 280 ? 2.143 21.055 17.934 1.00 90.38 280 ASP A N 1
ATOM 2114 C CA . ASP A 1 280 ? 1.101 21.507 18.864 1.00 90.38 280 ASP A CA 1
ATOM 2115 C C . ASP A 1 280 ? 0.249 20.338 19.358 1.00 90.38 280 ASP A C 1
ATOM 2117 O O . ASP A 1 280 ? -0.073 20.265 20.545 1.00 90.38 280 ASP A O 1
ATOM 2121 N N . ALA A 1 281 ? -0.079 19.384 18.477 1.00 90.31 281 ALA A N 1
ATOM 2122 C CA . ALA A 1 281 ? -0.792 18.171 18.866 1.00 90.31 281 ALA A CA 1
ATOM 2123 C C . ALA A 1 281 ? -0.013 17.370 19.924 1.00 90.31 281 ALA A C 1
ATOM 2125 O O . ALA A 1 281 ? -0.601 16.957 20.926 1.00 90.31 281 ALA A O 1
ATOM 2126 N N . GLU A 1 282 ? 1.300 17.190 19.740 1.00 90.19 282 GLU A N 1
ATOM 2127 C CA . GLU A 1 282 ? 2.178 16.528 20.713 1.00 90.19 282 GLU A CA 1
ATOM 2128 C C . GLU A 1 282 ? 2.268 17.321 22.027 1.00 90.19 282 GLU A C 1
ATOM 2130 O O . GLU A 1 282 ? 2.075 16.754 23.106 1.00 90.19 282 GLU A O 1
ATOM 2135 N N . ALA A 1 283 ? 2.488 18.637 21.958 1.00 92.38 283 ALA A N 1
ATOM 2136 C CA . ALA A 1 283 ? 2.608 19.496 23.134 1.00 92.38 283 ALA A CA 1
ATOM 2137 C C . ALA A 1 283 ? 1.315 19.540 23.965 1.00 92.38 283 ALA A C 1
ATOM 2139 O O . ALA A 1 283 ? 1.356 19.489 25.196 1.00 92.38 283 ALA A O 1
ATOM 2140 N N . TRP A 1 284 ? 0.153 19.616 23.314 1.00 95.44 284 TRP A N 1
ATOM 2141 C CA . TRP A 1 284 ? -1.147 19.636 23.984 1.00 95.44 284 TRP A CA 1
ATOM 2142 C C . TRP A 1 284 ? -1.506 18.264 24.551 1.00 95.44 284 TRP A C 1
ATOM 2144 O O . TRP A 1 284 ? -2.039 18.188 25.661 1.00 95.44 284 TRP A O 1
ATOM 2154 N N . HIS A 1 285 ? -1.164 17.183 23.846 1.00 91.81 285 HIS A N 1
ATOM 2155 C CA . HIS A 1 285 ? -1.312 15.831 24.373 1.00 91.81 285 HIS A CA 1
ATOM 2156 C C . HIS A 1 285 ? -0.455 15.616 25.629 1.00 91.81 285 HIS A C 1
ATOM 2158 O O . HIS A 1 285 ? -0.957 15.096 26.624 1.00 91.81 285 HIS A O 1
ATOM 2164 N N . ALA A 1 286 ? 0.794 16.097 25.639 1.00 91.69 286 ALA A N 1
ATOM 2165 C CA . ALA A 1 286 ? 1.672 16.048 26.813 1.00 91.69 286 ALA A CA 1
ATOM 2166 C C . ALA A 1 286 ? 1.118 16.835 28.019 1.00 91.69 286 ALA A C 1
ATOM 2168 O O . ALA A 1 286 ? 1.415 16.508 29.166 1.00 91.69 286 ALA A O 1
ATOM 2169 N N . GLN A 1 287 ? 0.269 17.840 27.775 1.00 94.31 287 GLN A N 1
ATOM 2170 C CA . GLN A 1 287 ? -0.472 18.584 28.804 1.00 94.31 287 GLN A CA 1
ATOM 2171 C C . GLN A 1 287 ? -1.789 17.900 29.224 1.00 94.31 287 GLN A C 1
ATOM 2173 O O . GLN A 1 287 ? -2.549 18.462 30.012 1.00 94.31 287 GLN A O 1
ATOM 2178 N N . GLY A 1 288 ? -2.101 16.717 28.686 1.00 92.31 288 GLY A N 1
ATOM 2179 C CA . GLY A 1 288 ? -3.330 15.976 28.975 1.00 92.31 288 GLY A CA 1
ATOM 2180 C C . GLY A 1 288 ? -4.571 16.472 28.225 1.00 92.31 288 GLY A C 1
ATOM 2181 O O . GLY A 1 288 ? -5.688 16.093 28.581 1.00 92.31 288 GLY A O 1
ATOM 2182 N N . LYS A 1 289 ? -4.420 17.315 27.195 1.00 93.38 289 LYS A N 1
ATOM 2183 C CA . LYS A 1 289 ? -5.547 17.765 26.364 1.00 93.38 289 LYS A CA 1
ATOM 2184 C C . LYS A 1 289 ? -5.863 16.739 25.274 1.00 93.38 289 LYS A C 1
ATOM 2186 O O . LYS A 1 289 ? -4.970 16.141 24.676 1.00 93.38 289 LYS A O 1
ATOM 2191 N N . SER A 1 290 ? -7.148 16.577 24.965 1.00 92.06 290 SER A N 1
ATOM 2192 C CA . SER A 1 290 ? -7.599 15.850 23.772 1.00 92.06 290 SER A CA 1
ATOM 2193 C C . SER A 1 290 ? -7.559 16.775 22.561 1.00 92.06 290 SER A C 1
ATOM 2195 O O . SER A 1 290 ? -8.103 17.879 22.618 1.00 92.06 290 SER A O 1
ATOM 2197 N N . VAL A 1 291 ? -6.959 16.321 21.462 1.00 93.44 291 VAL A N 1
ATOM 2198 C CA . VAL A 1 291 ? -6.707 17.142 20.270 1.00 93.44 291 VAL A CA 1
ATOM 2199 C C . VAL A 1 291 ? -7.291 16.522 19.004 1.00 93.44 291 VAL A C 1
ATOM 2201 O O . VAL A 1 291 ? -7.363 15.302 18.875 1.00 93.44 291 VAL A O 1
ATOM 2204 N N . ILE A 1 292 ? -7.691 17.373 18.060 1.00 89.94 292 ILE A N 1
ATOM 2205 C CA . ILE A 1 292 ? -8.002 17.005 16.676 1.00 89.94 292 ILE A CA 1
ATOM 2206 C C . ILE A 1 292 ? -7.009 17.737 15.777 1.00 89.94 292 ILE A C 1
ATOM 2208 O O . ILE A 1 292 ? -7.057 18.957 15.655 1.00 89.94 292 ILE A O 1
ATOM 2212 N N . LEU A 1 293 ? -6.105 16.999 15.140 1.00 88.56 293 LEU A N 1
ATOM 2213 C CA . LEU A 1 293 ? -5.157 17.582 14.196 1.00 88.56 293 LEU A CA 1
ATOM 2214 C C . LEU A 1 293 ? -5.822 17.745 12.827 1.00 88.56 293 LEU A C 1
ATOM 2216 O O . LEU A 1 293 ? -6.167 16.751 12.185 1.00 88.56 293 LEU A O 1
ATOM 2220 N N . LYS A 1 294 ? -5.939 18.985 12.347 1.00 83.69 294 LYS A N 1
ATOM 2221 C CA . LYS A 1 294 ? -6.203 19.253 10.931 1.00 83.69 294 LYS A CA 1
ATOM 2222 C C . LYS A 1 294 ? -4.866 19.432 10.230 1.00 83.69 294 LYS A C 1
ATOM 2224 O O . LYS A 1 294 ? -4.151 20.395 10.487 1.00 83.69 294 LYS A O 1
ATOM 2229 N N . LYS A 1 295 ? -4.549 18.510 9.3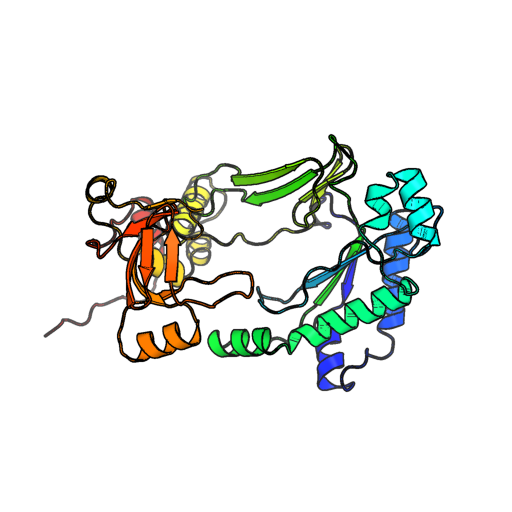24 1.00 76.94 295 LYS A N 1
ATOM 2230 C CA . LYS A 1 295 ? -3.382 18.603 8.448 1.00 76.94 295 LYS A CA 1
ATOM 2231 C C . LYS A 1 295 ? -3.830 19.037 7.057 1.00 76.94 295 LYS A C 1
ATOM 2233 O O . LYS A 1 295 ? -4.860 18.577 6.576 1.00 76.94 295 LYS A O 1
ATOM 2238 N N . GLU A 1 296 ? -3.075 19.931 6.438 1.00 67.88 296 GLU A N 1
ATOM 2239 C CA . GLU A 1 296 ? -3.286 20.362 5.056 1.00 67.88 296 GLU A CA 1
ATOM 2240 C C . GLU A 1 296 ? -2.136 19.841 4.191 1.00 67.88 296 GLU A C 1
ATOM 2242 O O . GLU A 1 296 ? -0.995 19.786 4.655 1.00 67.88 296 GLU A O 1
ATOM 2247 N N . ASP A 1 297 ? -2.435 19.441 2.955 1.00 48.88 297 ASP A N 1
ATOM 2248 C CA . ASP A 1 297 ? -1.436 18.883 2.034 1.00 48.88 297 ASP A CA 1
ATOM 2249 C C . ASP A 1 297 ? -0.636 19.967 1.279 1.00 48.88 297 ASP A C 1
ATOM 2251 O O . ASP A 1 297 ? 0.320 19.635 0.580 1.00 48.88 297 ASP A O 1
ATOM 2255 N N . GLN A 1 298 ? -0.965 21.262 1.424 1.00 39.78 298 GLN A N 1
ATOM 2256 C CA . GLN A 1 298 ? -0.243 22.361 0.765 1.00 39.78 298 GLN A CA 1
ATOM 2257 C C . GLN A 1 298 ? -0.046 23.603 1.651 1.00 39.78 298 GLN A C 1
ATOM 2259 O O . GLN A 1 298 ? -0.897 23.979 2.453 1.00 39.78 298 GLN A O 1
ATOM 2264 N N . TYR A 1 299 ? 1.122 24.228 1.482 1.00 39.25 299 TYR A N 1
ATOM 2265 C CA . TYR A 1 299 ? 1.669 25.330 2.273 1.00 39.25 299 TYR A CA 1
ATOM 2266 C C . TYR A 1 299 ? 0.972 26.671 2.009 1.00 39.25 299 TYR A C 1
ATOM 2268 O O . TYR A 1 299 ? 1.471 27.455 1.213 1.00 39.25 299 TYR A O 1
ATOM 2276 N N . PHE A 1 300 ? -0.110 26.989 2.721 1.00 38.09 300 PHE A N 1
ATOM 2277 C CA . PHE A 1 300 ? -0.516 28.382 2.953 1.00 38.09 300 PHE A CA 1
ATOM 2278 C C . PHE A 1 300 ? -1.212 28.503 4.313 1.00 38.09 300 PHE A C 1
ATOM 2280 O O . PHE A 1 300 ? -2.373 28.143 4.452 1.00 38.09 300 PHE A O 1
ATOM 2287 N N . ILE A 1 301 ? -0.525 29.050 5.321 1.00 41.22 301 ILE A N 1
ATOM 2288 C CA . ILE A 1 301 ? -1.171 29.500 6.561 1.00 41.22 301 ILE A CA 1
ATOM 2289 C C . ILE A 1 301 ? -0.834 30.975 6.742 1.00 41.22 301 ILE A C 1
ATOM 2291 O O . ILE A 1 301 ? 0.307 31.324 7.030 1.00 41.22 301 ILE A O 1
ATOM 2295 N N . VAL A 1 302 ? -1.836 31.840 6.582 1.00 43.22 302 VAL A N 1
ATOM 2296 C CA . VAL A 1 302 ? -1.785 33.221 7.095 1.00 43.22 302 VAL A CA 1
ATOM 2297 C C . VAL A 1 302 ? -2.802 33.422 8.231 1.00 43.22 302 VAL A C 1
ATOM 2299 O O . VAL A 1 302 ? -2.763 34.437 8.914 1.00 43.22 302 VAL A O 1
ATOM 2302 N N . VAL A 1 303 ? -3.659 32.436 8.539 1.00 49.41 303 VAL A N 1
ATOM 2303 C CA . VAL A 1 303 ? -4.568 32.483 9.699 1.00 49.41 303 VAL A CA 1
ATOM 2304 C C . VAL A 1 303 ? -4.804 31.057 10.234 1.00 49.41 303 VAL A C 1
ATOM 2306 O O . VAL A 1 303 ? -5.136 30.171 9.451 1.00 49.41 303 VAL A O 1
ATOM 2309 N N . GLN A 1 304 ? -4.625 30.819 11.544 1.00 64.94 304 GLN A N 1
ATOM 2310 C CA . GLN A 1 304 ? -4.845 29.523 12.228 1.00 64.94 304 GLN A CA 1
ATOM 2311 C C . GLN A 1 304 ? -6.341 29.212 12.401 1.00 64.94 304 GLN A C 1
ATOM 2313 O O . GLN A 1 304 ? -6.890 29.183 13.504 1.00 64.94 304 GLN A O 1
ATOM 2318 N N . VAL A 1 305 ? -7.028 29.057 11.280 1.00 58.38 305 VAL A N 1
ATOM 2319 C CA . VAL A 1 305 ? -8.471 28.875 11.224 1.00 58.38 305 VAL A CA 1
ATOM 2320 C C . VAL A 1 305 ? -8.783 27.913 10.083 1.00 58.38 305 VAL A C 1
ATOM 2322 O O . VAL A 1 305 ? -8.179 28.001 9.016 1.00 58.38 305 VAL A O 1
ATOM 2325 N N . VAL A 1 306 ? -9.739 27.004 10.279 1.00 71.31 306 VAL A N 1
ATOM 2326 C CA . VAL A 1 306 ? -10.302 26.207 9.183 1.00 71.31 306 VAL A CA 1
ATOM 2327 C C . VAL A 1 306 ? -11.694 26.713 8.839 1.00 71.31 306 VAL A C 1
ATOM 2329 O O . VAL A 1 306 ? -12.522 26.940 9.722 1.00 71.31 306 VAL A O 1
ATOM 2332 N N . VAL A 1 307 ? -11.944 26.888 7.543 1.00 73.00 307 VAL A N 1
ATOM 2333 C CA . VAL A 1 307 ? -13.273 27.208 7.024 1.00 73.00 307 VAL A CA 1
ATOM 2334 C C . VAL A 1 307 ? -13.899 25.927 6.490 1.00 73.00 307 VAL A C 1
ATOM 2336 O O . VAL A 1 307 ? -13.336 25.272 5.615 1.00 73.00 307 VAL A O 1
ATOM 2339 N N . ILE A 1 308 ? -15.052 25.552 7.036 1.00 72.56 308 ILE A N 1
ATOM 2340 C CA . ILE A 1 308 ? -15.822 24.382 6.615 1.00 72.56 308 ILE A CA 1
ATOM 2341 C C . ILE A 1 308 ? -17.228 24.864 6.259 1.00 72.56 308 ILE A C 1
ATOM 2343 O O . ILE A 1 308 ? -18.021 25.190 7.143 1.00 72.56 308 ILE A O 1
ATOM 2347 N N . GLY A 1 309 ? -17.521 24.938 4.959 1.00 71.50 309 GLY A N 1
ATOM 2348 C CA . GLY A 1 309 ? -18.741 25.579 4.467 1.00 71.50 309 GLY A CA 1
ATOM 2349 C C . GLY A 1 309 ? -18.725 27.082 4.758 1.00 71.50 309 GLY A C 1
ATOM 2350 O O . GLY A 1 309 ? -17.804 27.783 4.353 1.00 71.50 309 GLY A O 1
ATOM 2351 N N . ASP A 1 310 ? -19.735 27.566 5.473 1.00 76.69 310 ASP A N 1
ATOM 2352 C CA . ASP A 1 310 ? -19.876 28.949 5.941 1.00 76.69 310 ASP A CA 1
ATOM 2353 C C . ASP A 1 310 ? -19.269 29.189 7.336 1.00 76.69 310 ASP A C 1
ATOM 2355 O O . ASP A 1 310 ? -19.323 30.304 7.858 1.00 76.69 310 ASP A O 1
ATOM 2359 N N . LYS A 1 311 ? -18.695 28.154 7.964 1.00 79.19 311 LYS A N 1
ATOM 2360 C CA . LYS A 1 311 ? -18.233 28.216 9.353 1.00 79.19 311 LYS A CA 1
ATOM 2361 C C . LYS A 1 311 ? -16.731 28.340 9.468 1.00 79.19 311 LYS A C 1
ATOM 2363 O O . LYS A 1 311 ? -15.980 27.662 8.778 1.00 79.19 311 LYS A O 1
ATOM 2368 N N . VAL A 1 312 ? -16.326 29.172 10.415 1.00 84.50 312 VAL A N 1
ATOM 2369 C CA . VAL A 1 312 ? -14.946 29.540 10.716 1.00 84.50 312 VAL A CA 1
ATOM 2370 C C . VAL A 1 312 ? -14.607 28.939 12.080 1.00 84.50 312 VAL A C 1
ATOM 2372 O O . VAL A 1 312 ? -15.292 29.248 13.051 1.00 84.50 312 VAL A O 1
ATOM 2375 N N . ILE A 1 313 ? -13.618 28.045 12.143 1.00 84.06 313 ILE A N 1
ATOM 2376 C CA . ILE A 1 313 ? -13.242 27.311 13.362 1.00 84.06 313 ILE A CA 1
ATOM 2377 C C . ILE A 1 313 ? -11.788 27.623 13.704 1.00 84.06 313 ILE A C 1
ATOM 2379 O O . ILE A 1 313 ? -10.886 27.329 12.914 1.00 84.06 313 ILE A O 1
ATOM 2383 N N . SER A 1 314 ? -11.570 28.198 14.882 1.00 88.19 314 SER A N 1
ATOM 2384 C CA . SER A 1 314 ? -10.255 28.648 15.351 1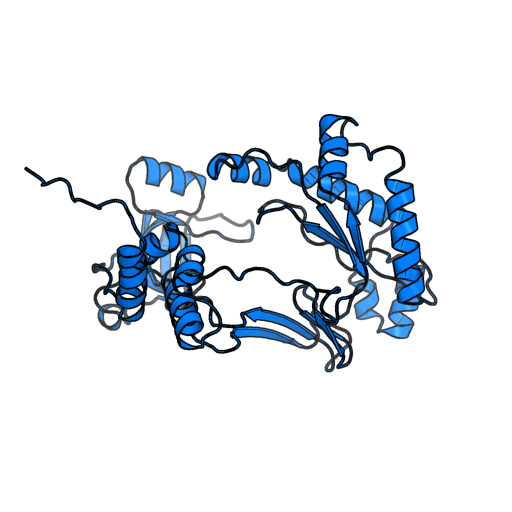.00 88.19 314 SER A CA 1
ATOM 2385 C C . SER A 1 314 ? -9.511 27.562 16.128 1.00 88.19 314 SER A C 1
ATOM 2387 O O . SER A 1 314 ? -10.124 26.638 16.668 1.00 88.19 314 SER A O 1
ATOM 2389 N N . GLU A 1 315 ? -8.186 27.692 16.238 1.00 89.50 315 GLU A N 1
ATOM 2390 C CA . GLU A 1 315 ? -7.371 26.822 17.096 1.00 89.50 315 GLU A CA 1
ATOM 2391 C C . GLU A 1 315 ? -7.913 26.773 18.533 1.00 89.50 315 GLU A C 1
ATOM 2393 O O . GLU A 1 315 ? -8.314 27.784 19.112 1.00 89.50 315 GLU A O 1
ATOM 2398 N N . GLY A 1 316 ? -7.945 25.579 19.122 1.00 89.56 316 GLY A N 1
ATOM 2399 C CA . GLY A 1 316 ? -8.458 25.365 20.471 1.00 89.56 316 GLY A CA 1
ATOM 2400 C C . GLY A 1 316 ? -9.972 25.161 20.567 1.00 89.56 316 GLY A C 1
ATOM 2401 O O . GLY A 1 316 ? -10.451 24.706 21.613 1.00 89.56 316 GLY A O 1
ATOM 2402 N N . GLU A 1 317 ? -10.737 25.433 19.509 1.00 93.25 317 GLU A N 1
ATOM 2403 C CA . GLU A 1 317 ? -12.168 25.137 19.489 1.00 93.25 317 GLU A CA 1
ATOM 2404 C C . GLU A 1 317 ? -12.439 23.631 19.460 1.00 93.25 317 GLU A C 1
ATOM 2406 O O . GLU A 1 317 ? -11.666 22.833 18.930 1.00 93.25 317 GLU A O 1
ATOM 2411 N N . TRP A 1 318 ? -13.562 23.228 20.055 1.00 93.62 318 TRP A N 1
ATOM 2412 C CA . TRP A 1 318 ? -13.927 21.820 20.153 1.00 93.62 318 TRP A CA 1
ATOM 2413 C C . TRP A 1 318 ? -14.556 21.310 18.866 1.00 93.62 318 TRP A C 1
ATOM 2415 O O . TRP A 1 318 ? -15.542 21.863 18.374 1.00 93.62 318 TRP A O 1
ATOM 2425 N N . LEU A 1 319 ? -14.051 20.173 18.407 1.00 92.94 319 LEU A N 1
ATOM 2426 C CA . LEU A 1 319 ? -14.564 19.448 17.262 1.00 92.94 319 LEU A CA 1
ATOM 2427 C C . LEU A 1 319 ? -14.705 17.965 17.609 1.00 92.94 319 LEU A C 1
ATOM 2429 O O . LEU A 1 319 ? -13.941 17.413 18.404 1.00 92.94 319 LEU A O 1
ATOM 2433 N N . SER A 1 320 ? -15.699 17.323 17.006 1.00 92.25 320 SER A N 1
ATOM 2434 C CA . SER A 1 320 ? -15.888 15.879 17.067 1.00 92.25 320 SER A CA 1
ATOM 2435 C C . SER A 1 320 ? -15.868 15.297 15.653 1.00 92.25 320 SER A C 1
ATOM 2437 O O . SER A 1 320 ? -16.409 15.894 14.724 1.00 92.25 320 SER A O 1
ATOM 2439 N N . VAL A 1 321 ? -15.254 14.130 15.478 1.00 89.62 321 VAL A N 1
ATOM 2440 C CA . VAL A 1 321 ? -15.136 13.444 14.184 1.00 89.62 321 VAL A CA 1
ATOM 2441 C C . VAL A 1 321 ? -15.670 12.027 14.320 1.00 89.62 321 VAL A C 1
ATOM 2443 O O . VAL A 1 321 ? -15.239 11.275 15.196 1.00 89.62 321 VAL A O 1
ATOM 2446 N N . ASN A 1 322 ? -16.603 11.659 13.441 1.00 86.19 322 ASN A N 1
ATOM 2447 C CA . ASN A 1 322 ? -17.058 10.285 13.285 1.00 86.19 322 ASN A CA 1
ATOM 2448 C C . ASN A 1 322 ? -16.294 9.634 12.137 1.00 86.19 322 ASN A C 1
ATOM 2450 O O . ASN A 1 322 ? -16.655 9.761 10.969 1.00 86.19 322 ASN A O 1
ATOM 2454 N N . GLY A 1 323 ? -15.237 8.908 12.475 1.00 80.50 323 GLY A N 1
ATOM 2455 C CA . GLY A 1 323 ? -14.400 8.223 11.502 1.00 80.50 323 GLY A CA 1
ATOM 2456 C C . GLY A 1 323 ? -15.102 7.061 10.785 1.00 80.50 323 GLY A C 1
ATOM 2457 O O . GLY A 1 323 ? -14.673 6.640 9.712 1.00 80.50 323 GLY A O 1
ATOM 2458 N N . SER A 1 324 ? -16.219 6.567 11.333 1.00 74.56 324 SER A N 1
ATOM 2459 C CA . SER A 1 324 ? -17.016 5.491 10.728 1.00 74.56 324 SER A CA 1
ATOM 2460 C C . SER A 1 324 ? -17.931 5.993 9.607 1.00 74.56 324 SER A C 1
ATOM 2462 O O . SER A 1 324 ? -18.216 5.246 8.673 1.00 74.56 324 SER A O 1
ATOM 2464 N N . THR A 1 325 ? -18.406 7.240 9.692 1.00 78.81 325 THR A N 1
ATOM 2465 C CA . THR A 1 325 ? -19.317 7.856 8.703 1.00 78.81 325 THR A CA 1
ATOM 2466 C C . THR A 1 325 ? -18.660 8.969 7.886 1.00 78.81 325 THR A C 1
ATOM 2468 O O . THR A 1 325 ? -19.214 9.370 6.861 1.00 78.81 325 THR A O 1
ATOM 2471 N N . GLY A 1 326 ? -17.498 9.459 8.325 1.00 81.25 326 GLY A N 1
ATOM 2472 C CA . GLY A 1 326 ? -16.799 10.611 7.762 1.00 81.25 326 GLY A CA 1
ATOM 2473 C C . GLY A 1 326 ? -17.363 11.961 8.217 1.00 81.25 326 GLY A C 1
ATOM 2474 O O . GLY A 1 326 ? -16.944 12.992 7.699 1.00 81.25 326 GLY A O 1
ATOM 2475 N N . GLU A 1 327 ? -18.325 11.992 9.142 1.00 88.06 327 GLU A N 1
ATOM 2476 C CA . GLU A 1 327 ? -18.977 13.233 9.578 1.00 88.06 327 GLU A CA 1
ATOM 2477 C C . GLU A 1 327 ? -18.059 14.075 10.476 1.00 88.06 327 GLU A C 1
ATOM 2479 O O . GLU A 1 327 ? -17.486 13.585 11.452 1.00 88.06 327 GLU A O 1
ATOM 2484 N N . VAL A 1 328 ? -17.972 15.369 10.165 1.00 90.06 328 VAL A N 1
ATOM 2485 C CA . VAL A 1 328 ? -17.304 16.390 10.975 1.00 90.06 328 VAL A CA 1
ATOM 2486 C C . VAL A 1 328 ? -18.374 17.175 11.725 1.00 90.06 328 VAL A C 1
ATOM 2488 O O . VAL A 1 328 ? -19.278 17.748 11.114 1.00 90.06 328 VAL A O 1
ATOM 2491 N N . ILE A 1 329 ? -18.288 17.182 13.053 1.00 91.94 329 ILE A N 1
ATOM 2492 C CA . ILE A 1 329 ? -19.357 17.620 13.950 1.00 91.94 329 ILE A CA 1
ATOM 2493 C C . ILE A 1 329 ? -18.828 18.744 14.842 1.00 91.94 329 ILE A C 1
ATOM 2495 O O . ILE A 1 329 ? -17.825 18.581 15.538 1.00 91.94 329 ILE A O 1
ATOM 2499 N N . LEU A 1 330 ? -19.528 19.877 14.880 1.00 91.31 330 LEU A N 1
ATOM 2500 C CA . LEU A 1 330 ? -19.141 20.986 15.754 1.00 91.31 330 LEU A CA 1
ATOM 2501 C C . LEU A 1 330 ? -19.287 20.644 17.233 1.00 91.31 330 LEU A C 1
ATOM 2503 O O . LEU A 1 330 ? -20.306 20.087 17.647 1.00 91.31 330 LEU A O 1
ATOM 2507 N N . GLY A 1 331 ? -18.329 21.091 18.046 1.00 90.88 331 GLY A N 1
ATOM 2508 C CA . GLY A 1 331 ? -18.382 21.031 19.502 1.00 90.88 331 GLY A CA 1
ATOM 2509 C C . GLY A 1 331 ? -18.147 19.640 20.090 1.00 90.88 331 GLY A C 1
ATOM 2510 O O . GLY A 1 331 ? -17.794 18.680 19.406 1.00 90.88 331 GLY A O 1
ATOM 2511 N N . LYS A 1 332 ? -18.371 19.540 21.404 1.00 90.25 332 LYS A N 1
ATOM 2512 C CA . LYS A 1 332 ? -18.274 18.287 22.162 1.00 90.25 332 LYS A CA 1
ATOM 2513 C C . LYS A 1 332 ? -19.483 17.387 21.922 1.00 90.25 332 LYS A C 1
ATOM 2515 O O . LYS A 1 332 ? -20.626 17.861 21.905 1.00 90.25 332 LYS A O 1
ATOM 2520 N N . ARG A 1 333 ? -19.242 16.082 21.822 1.00 87.75 333 ARG A N 1
ATOM 2521 C CA . ARG A 1 333 ? -20.276 15.049 21.707 1.00 87.75 333 ARG A CA 1
ATOM 2522 C C . ARG A 1 333 ? -20.045 13.966 22.750 1.00 87.75 333 ARG A C 1
ATOM 2524 O O . ARG A 1 333 ? -18.908 13.674 23.106 1.00 87.75 333 ARG A O 1
ATOM 2531 N N . ARG A 1 334 ? -21.139 13.410 23.273 1.00 81.75 334 ARG A N 1
ATOM 2532 C CA . ARG A 1 334 ? -21.057 12.335 24.260 1.00 81.75 334 ARG A CA 1
ATOM 2533 C C . ARG A 1 334 ? -20.573 11.067 23.587 1.00 81.75 334 ARG A C 1
ATOM 2535 O O . ARG A 1 334 ? -21.073 10.688 22.525 1.00 81.75 334 ARG A O 1
ATOM 2542 N N . LEU A 1 335 ? -19.596 10.450 24.230 1.00 81.69 335 LEU A N 1
ATOM 2543 C CA . LEU A 1 335 ? -19.078 9.160 23.841 1.00 81.69 335 LEU A CA 1
ATOM 2544 C C . LEU A 1 335 ? -19.682 8.098 24.758 1.00 81.69 335 LEU A C 1
ATOM 2546 O O . LEU A 1 335 ? -19.774 8.305 25.967 1.00 81.69 335 LEU A O 1
ATOM 2550 N N . SER A 1 336 ? -20.087 6.978 24.185 1.00 68.94 336 SER A N 1
ATOM 2551 C CA . SER A 1 336 ? -20.560 5.793 24.880 1.00 68.94 336 SER A CA 1
ATOM 2552 C C . SER A 1 336 ? -19.500 4.688 24.836 1.00 68.94 336 SER A C 1
ATOM 2554 O O . SER A 1 336 ? -18.689 4.628 23.899 1.00 68.94 336 SER A O 1
ATOM 2556 N N . PRO A 1 337 ? -19.496 3.789 25.838 1.00 68.25 337 PRO A N 1
ATOM 2557 C CA . PRO A 1 337 ? -18.733 2.556 25.762 1.00 68.25 337 PRO A CA 1
ATOM 2558 C C . PRO A 1 337 ? -19.153 1.760 24.519 1.00 68.25 337 PRO A C 1
ATOM 2560 O O . PRO A 1 337 ? -20.333 1.761 24.155 1.00 68.25 337 PRO A O 1
ATOM 2563 N N . PRO A 1 338 ? -18.218 1.072 23.860 1.00 68.94 338 PRO A N 1
ATOM 2564 C CA . PRO A 1 338 ? -18.534 0.314 22.665 1.00 68.94 338 PRO A CA 1
ATOM 2565 C C . PRO A 1 338 ? -19.435 -0.878 22.982 1.00 68.94 338 PRO A C 1
ATOM 2567 O O . PRO A 1 338 ? -19.310 -1.534 24.016 1.00 68.94 338 PRO A O 1
ATOM 2570 N N . THR A 1 339 ? -20.333 -1.187 22.051 1.00 63.53 339 THR A N 1
ATOM 2571 C CA . THR A 1 339 ? -21.150 -2.399 22.107 1.00 63.53 339 THR A CA 1
ATOM 2572 C C . THR A 1 339 ? -20.364 -3.569 21.519 1.00 63.53 339 THR A C 1
ATOM 2574 O O . THR A 1 339 ? -19.854 -3.481 20.399 1.00 63.53 339 THR A O 1
ATOM 2577 N N . LEU A 1 340 ? -20.273 -4.674 22.260 1.00 69.44 340 LEU A N 1
ATOM 2578 C CA . LEU A 1 340 ? -19.653 -5.903 21.768 1.00 69.44 340 LEU A CA 1
ATOM 2579 C C . LEU A 1 340 ? -20.538 -6.515 20.670 1.00 69.44 340 LEU A C 1
ATOM 2581 O O . LEU A 1 340 ? -21.762 -6.529 20.772 1.00 69.44 340 LEU A O 1
ATOM 2585 N N . SER A 1 341 ? -19.916 -6.993 19.593 1.00 76.62 341 SER A N 1
ATOM 2586 C CA . SER A 1 341 ? -20.622 -7.679 18.501 1.00 76.62 341 SER A CA 1
ATOM 2587 C C . SER A 1 341 ? -20.608 -9.197 18.705 1.00 76.62 341 SER A C 1
ATOM 2589 O O . SER A 1 341 ? -19.667 -9.718 19.300 1.00 76.62 341 SER A O 1
ATOM 2591 N N . GLY A 1 342 ? -21.589 -9.920 18.152 1.00 87.12 342 GLY A N 1
ATOM 2592 C CA . GLY A 1 342 ? -21.626 -11.392 18.235 1.00 87.12 342 GLY A CA 1
ATOM 2593 C C . GLY A 1 342 ? -20.403 -12.081 17.607 1.00 87.12 342 GLY A C 1
ATOM 2594 O O . GLY A 1 342 ? -19.941 -13.110 18.102 1.00 87.12 342 GLY A O 1
ATOM 2595 N N . ASP A 1 343 ? -19.807 -11.474 16.574 1.00 92.00 343 ASP A N 1
ATOM 2596 C CA . ASP A 1 343 ? -18.543 -11.946 15.991 1.00 92.00 343 ASP A CA 1
ATOM 2597 C C . ASP A 1 343 ? -17.385 -11.826 16.998 1.00 92.00 343 ASP A C 1
ATOM 2599 O O . ASP A 1 343 ? -16.532 -12.709 17.068 1.00 92.00 343 ASP A O 1
ATOM 2603 N N . LEU A 1 344 ? -17.364 -10.767 17.817 1.00 91.94 344 LEU A N 1
ATOM 2604 C CA . LEU A 1 344 ? -16.348 -10.594 18.854 1.00 91.94 344 LEU A CA 1
ATOM 2605 C C . LEU A 1 344 ? -16.505 -11.627 19.972 1.00 91.94 344 LEU A C 1
ATOM 2607 O O . LEU A 1 344 ? -15.509 -12.216 20.372 1.00 91.94 344 LEU A O 1
ATOM 2611 N N . GLU A 1 345 ? -17.722 -11.900 20.438 1.00 93.06 345 GLU A N 1
ATOM 2612 C CA . GLU A 1 345 ? -17.962 -12.963 21.429 1.00 93.06 345 GLU A CA 1
ATOM 2613 C C . GLU A 1 345 ? -17.516 -14.331 20.902 1.00 93.06 345 GLU A C 1
ATOM 2615 O O . GLU A 1 345 ? -16.800 -15.069 21.583 1.00 93.06 345 GLU A O 1
ATOM 2620 N N . THR A 1 346 ? -17.865 -14.637 19.650 1.00 95.00 346 THR A N 1
ATOM 2621 C CA . THR A 1 346 ? -17.444 -15.868 18.971 1.00 95.00 346 THR A CA 1
ATOM 2622 C C . THR A 1 346 ? -15.920 -15.961 18.910 1.00 95.00 346 THR A C 1
ATOM 2624 O O . THR A 1 346 ? -15.341 -16.970 19.316 1.00 95.00 346 THR A O 1
ATOM 2627 N N . PHE A 1 347 ? -15.257 -14.893 18.466 1.00 95.44 347 PHE A N 1
ATOM 2628 C CA . PHE A 1 347 ? -13.803 -14.824 18.385 1.00 95.44 347 PHE A CA 1
ATOM 2629 C C . PHE A 1 347 ? -13.131 -14.982 19.759 1.00 95.44 347 PHE A C 1
ATOM 2631 O O . PHE A 1 347 ? -12.189 -15.766 19.905 1.00 95.44 347 PHE A O 1
ATOM 2638 N N . MET A 1 348 ? -13.635 -14.293 20.786 1.00 94.81 348 MET A N 1
ATOM 2639 C CA . MET A 1 348 ? -13.104 -14.373 22.149 1.00 94.81 348 MET A CA 1
ATOM 2640 C C . MET A 1 348 ? -13.299 -15.764 22.756 1.00 94.81 348 MET A C 1
ATOM 2642 O O . MET A 1 348 ? -12.392 -16.256 23.423 1.00 94.81 348 MET A O 1
ATOM 2646 N N . SER A 1 349 ? -14.399 -16.457 22.439 1.00 96.00 349 SER A N 1
ATOM 2647 C CA . SER A 1 349 ? -14.603 -17.849 22.863 1.00 96.00 349 SER A CA 1
ATOM 2648 C C . SER A 1 349 ? -13.500 -18.783 22.346 1.00 96.00 349 SER A C 1
ATOM 2650 O O . SER A 1 349 ? -13.074 -19.708 23.042 1.00 96.00 349 SER A O 1
ATOM 2652 N N . TRP A 1 350 ? -12.977 -18.526 21.141 1.00 97.12 350 TRP A N 1
ATOM 2653 C CA . TRP A 1 350 ? -11.845 -19.272 20.602 1.00 97.12 350 TRP A CA 1
ATOM 2654 C C . TRP A 1 350 ? -10.564 -18.936 21.357 1.00 97.12 350 TRP A C 1
ATOM 2656 O O . TRP A 1 350 ? -9.826 -19.847 21.733 1.00 97.12 350 TRP A O 1
ATOM 2666 N N . ALA A 1 351 ? -10.308 -17.653 21.615 1.00 95.38 351 ALA A N 1
ATOM 2667 C CA . ALA A 1 351 ? -9.146 -17.223 22.387 1.00 95.38 351 ALA A CA 1
ATOM 2668 C C . ALA A 1 351 ? -9.136 -17.853 23.793 1.00 95.38 351 ALA A C 1
ATOM 2670 O O . ALA A 1 351 ? -8.124 -18.425 24.202 1.00 95.38 351 ALA A O 1
ATOM 2671 N N . ASP A 1 352 ? -10.278 -17.844 24.487 1.00 95.69 352 ASP A N 1
ATOM 2672 C CA . ASP A 1 352 ? -10.457 -18.482 25.793 1.00 95.69 352 ASP A CA 1
ATOM 2673 C C . ASP A 1 352 ? -10.245 -19.997 25.750 1.00 95.69 352 ASP A C 1
ATOM 2675 O O . ASP A 1 352 ? -9.649 -20.569 26.663 1.00 95.69 352 ASP A O 1
ATOM 2679 N N . LYS A 1 353 ? -10.685 -20.656 24.674 1.00 96.12 353 LYS A N 1
ATOM 2680 C CA . LYS A 1 353 ? -10.488 -22.097 24.483 1.00 96.12 353 LYS A CA 1
ATOM 2681 C C . LYS A 1 353 ? -9.014 -22.476 24.326 1.00 96.12 353 LYS A C 1
ATOM 2683 O O . LYS A 1 353 ? -8.621 -23.559 24.756 1.00 96.12 353 LYS A O 1
ATOM 2688 N N . PHE A 1 354 ? -8.209 -21.642 23.667 1.00 95.38 354 PHE A N 1
ATOM 2689 C CA . PHE A 1 354 ? -6.807 -21.963 23.378 1.00 95.38 354 PHE A CA 1
ATOM 2690 C C . PHE A 1 354 ? -5.808 -21.391 24.384 1.00 95.38 354 PHE A C 1
ATOM 2692 O O . PHE A 1 354 ? -4.666 -21.855 24.406 1.00 95.38 354 PHE A O 1
ATOM 2699 N N . ARG A 1 355 ? -6.184 -20.397 25.198 1.00 94.75 355 ARG A N 1
ATOM 2700 C CA . ARG A 1 355 ? -5.267 -19.846 26.201 1.00 94.75 355 ARG A CA 1
ATOM 2701 C C . ARG A 1 355 ? -5.000 -20.855 27.315 1.00 94.75 355 ARG A C 1
ATOM 2703 O O . ARG A 1 355 ? -5.899 -21.522 27.816 1.00 94.75 355 ARG A O 1
ATOM 2710 N N . HIS A 1 356 ? -3.749 -20.904 27.756 1.00 95.31 356 HIS A N 1
ATOM 2711 C CA . HIS A 1 356 ? -3.361 -21.663 28.946 1.00 95.31 356 HIS A CA 1
ATOM 2712 C C . HIS A 1 356 ? -3.423 -20.806 30.214 1.00 95.31 356 HIS A C 1
ATOM 2714 O O . HIS A 1 356 ? -3.778 -21.291 31.286 1.00 95.31 356 HIS A O 1
ATOM 2720 N N . LEU A 1 357 ? -3.093 -19.518 30.094 1.00 94.94 357 LEU A N 1
ATOM 2721 C CA . LEU A 1 357 ? -3.082 -18.583 31.213 1.00 94.94 357 LEU A CA 1
ATOM 2722 C C . LEU A 1 357 ? -4.501 -18.138 31.572 1.00 94.94 357 LEU A C 1
ATOM 2724 O O . LEU A 1 357 ? -5.342 -17.926 30.695 1.00 94.94 357 LEU A O 1
ATOM 2728 N N . LYS A 1 358 ? -4.754 -17.958 32.870 1.00 92.44 358 LYS A N 1
ATOM 2729 C CA . LYS A 1 358 ? -5.926 -17.225 33.363 1.00 92.44 358 LYS A CA 1
ATOM 2730 C C . LYS A 1 358 ? -5.674 -15.722 33.236 1.00 92.44 358 LYS A C 1
ATOM 2732 O O . LYS A 1 358 ? -4.564 -15.269 33.494 1.00 92.44 358 LYS A O 1
ATOM 2737 N N . VAL A 1 359 ? -6.711 -14.969 32.874 1.00 90.75 359 VAL A N 1
ATOM 2738 C CA . VAL A 1 359 ? -6.717 -13.501 32.909 1.00 90.75 359 VAL A CA 1
ATOM 2739 C C . VAL A 1 359 ? -7.589 -13.095 34.091 1.00 90.75 359 VAL A C 1
ATOM 2741 O O . VAL A 1 359 ? -8.757 -13.472 34.147 1.00 90.75 359 VAL A O 1
ATOM 2744 N N . LEU A 1 360 ? -7.005 -12.405 35.068 1.00 90.06 360 LEU A N 1
ATOM 2745 C CA . LEU A 1 360 ? -7.686 -11.947 36.278 1.00 90.06 360 LEU A CA 1
ATOM 2746 C C . LEU A 1 360 ? -7.688 -10.420 36.278 1.00 90.06 360 LEU A C 1
ATOM 2748 O O . LEU A 1 360 ? -6.687 -9.806 35.913 1.00 90.06 360 LEU A O 1
ATOM 2752 N N . GLN A 1 361 ? -8.788 -9.808 36.704 1.00 80.19 361 GLN A N 1
ATOM 2753 C CA . GLN A 1 361 ? -8.812 -8.378 36.982 1.00 80.19 361 GLN A CA 1
ATOM 2754 C C . GLN A 1 361 ? -8.300 -8.162 38.415 1.00 80.19 361 GLN A C 1
ATOM 2756 O O . GLN A 1 361 ? -8.746 -8.881 39.315 1.00 80.19 361 GLN A O 1
ATOM 2761 N N . PRO A 1 362 ? -7.376 -7.216 38.665 1.00 58.62 362 PRO A N 1
ATOM 2762 C CA . PRO A 1 362 ? -7.071 -6.814 40.028 1.00 58.62 362 PRO A CA 1
ATOM 2763 C C . PRO A 1 362 ? -8.363 -6.269 40.632 1.00 58.62 362 PRO A C 1
ATOM 2765 O O . PRO A 1 362 ? -8.975 -5.368 40.054 1.00 58.62 362 PRO A O 1
ATOM 2768 N N . PHE A 1 363 ? -8.807 -6.829 41.757 1.00 52.69 363 PHE A N 1
ATOM 2769 C CA . PHE A 1 363 ? -9.863 -6.198 42.537 1.00 52.69 363 PHE A CA 1
ATOM 2770 C C . PHE A 1 363 ? -9.388 -4.779 42.867 1.00 52.69 363 PHE A C 1
ATOM 2772 O O . PHE A 1 363 ? -8.354 -4.611 43.513 1.00 52.69 363 PHE A O 1
ATOM 2779 N N . LEU A 1 364 ? -10.106 -3.771 42.367 1.00 46.28 364 LEU A N 1
ATOM 2780 C CA . LEU A 1 364 ? -10.030 -2.422 42.914 1.00 46.28 364 LEU A CA 1
ATOM 2781 C C . LEU A 1 364 ? -10.534 -2.540 44.357 1.00 46.28 364 LEU A C 1
ATOM 2783 O O . LEU A 1 364 ? -11.731 -2.731 44.570 1.00 46.28 364 LEU A O 1
ATOM 2787 N N . LEU A 1 365 ? -9.594 -2.565 45.304 1.00 37.56 365 LEU A N 1
ATOM 2788 C CA . LEU A 1 365 ? -9.854 -2.390 46.733 1.00 37.56 365 LEU A CA 1
ATOM 2789 C C . LEU A 1 365 ? -10.195 -0.930 47.025 1.00 37.56 365 LEU A C 1
ATOM 2791 O O . LEU A 1 365 ? -9.545 -0.051 46.411 1.00 37.56 365 LEU A O 1
#